Protein AF-A0A7Y1ZV08-F1 (afdb_monomer_lite)

pLDDT: mean 77.1, std 19.54, range [40.5, 97.0]

Radius of gyration: 29.28 Å; chains: 1; bounding box: 74×98×48 Å

Secondary structure (DSSP, 8-state):
--------SSSSSTTTTTTSSS----------------------SSS-PPPEEEE--SEEEEEEEEE-SPPTT-EEEEEEEEE--SSS-EEEEEEEEE---TTTTT-EEEEEEESSSS--SS--GGGEE---SS-EE-S-SSPEEE-TT-EEEEEEEEE--TT--TTTTT--EEEEEEEEEEE------

Foldseek 3Di:
DDDDDDDDPDPPPPVVVVVPPPDPPPPPPPPPPPPPPPDDPDPDPDQADDEEEDADDAFKDKDKDKDFQDDAFDKHKYKYKYWHQDQFKKWKFKKKAWPDDLQLVAKKKFKDWDPDPDDDPDGDPVQIDRRHDDIDRRPDPGTDIDGHGDIIMIIMMIHRHNPRDPRNGRDMIIMMMMMHMDGPPVPDD

Structure (mmCIF, N/CA/C/O backbone):
data_AF-A0A7Y1ZV08-F1
#
_entry.id   AF-A0A7Y1ZV08-F1
#
loop_
_atom_site.group_PDB
_atom_site.id
_atom_site.type_symbol
_atom_site.label_atom_id
_atom_site.label_alt_id
_atom_site.label_comp_id
_atom_site.label_asym_id
_atom_site.label_entity_id
_atom_site.label_seq_id
_atom_site.pdbx_PDB_ins_code
_atom_site.Cartn_x
_atom_site.Cartn_y
_atom_site.Cartn_z
_atom_site.occupancy
_atom_site.B_iso_or_equiv
_atom_site.auth_seq_id
_atom_site.auth_comp_id
_atom_site.auth_asym_id
_atom_site.auth_atom_id
_atom_site.pdbx_PDB_model_num
ATOM 1 N N . MET A 1 1 ? -53.862 82.929 25.052 1.00 44.84 1 MET A N 1
ATOM 2 C C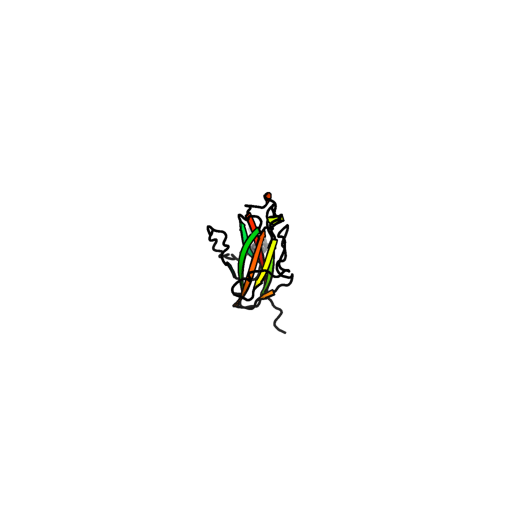A . MET A 1 1 ? -54.147 81.991 26.160 1.00 44.84 1 MET A CA 1
ATOM 3 C C . MET A 1 1 ? -54.402 80.602 25.585 1.00 44.84 1 MET A C 1
ATOM 5 O O . MET A 1 1 ? -55.175 80.498 24.646 1.00 44.84 1 MET A O 1
ATOM 9 N N . THR A 1 2 ? -53.723 79.588 26.145 1.00 43.12 2 THR A N 1
ATOM 10 C CA . THR A 1 2 ? -54.051 78.137 26.138 1.00 43.12 2 THR A CA 1
ATOM 11 C C . THR A 1 2 ? -54.218 77.436 24.776 1.00 43.12 2 THR A C 1
ATOM 13 O O . THR A 1 2 ? -55.251 77.527 24.134 1.00 43.12 2 THR A O 1
ATOM 16 N N . SER A 1 3 ? -53.176 76.777 24.255 1.00 50.81 3 SER A N 1
ATOM 17 C CA . SER A 1 3 ? -52.789 75.373 24.535 1.00 50.81 3 SER A CA 1
ATOM 18 C C . SER A 1 3 ? -53.801 74.320 24.055 1.00 50.81 3 SER A C 1
ATOM 20 O O . SER A 1 3 ? -54.788 74.039 24.729 1.00 50.81 3 SER A O 1
ATOM 22 N N . ARG A 1 4 ? -53.470 73.637 22.949 1.00 48.91 4 ARG A N 1
ATOM 23 C CA . ARG A 1 4 ? -53.870 72.243 22.693 1.00 48.91 4 ARG A CA 1
ATOM 24 C C . ARG A 1 4 ? -52.676 71.455 22.151 1.00 48.91 4 ARG A C 1
ATOM 26 O O . ARG A 1 4 ? -52.541 71.201 20.962 1.00 48.91 4 ARG A O 1
ATOM 33 N N . ARG A 1 5 ? -51.803 71.052 23.078 1.00 59.00 5 ARG A N 1
ATOM 34 C CA . ARG A 1 5 ? -50.987 69.838 22.943 1.00 59.00 5 ARG A CA 1
ATOM 35 C C . ARG A 1 5 ? -51.920 68.634 23.028 1.00 59.00 5 ARG A C 1
ATOM 37 O O . ARG A 1 5 ? -52.729 68.598 23.954 1.00 59.00 5 ARG A O 1
ATOM 44 N N . ARG A 1 6 ? -51.755 67.644 22.148 1.00 57.62 6 ARG A N 1
ATOM 45 C CA . ARG A 1 6 ? -51.797 66.201 22.467 1.00 57.62 6 ARG A CA 1
ATOM 46 C C . ARG A 1 6 ? -51.658 65.371 21.185 1.00 57.62 6 ARG A C 1
ATOM 48 O O . ARG A 1 6 ? -52.273 65.693 20.178 1.00 57.62 6 ARG A O 1
ATOM 55 N N . LYS A 1 7 ? -50.960 64.238 21.342 1.00 50.94 7 LYS A N 1
ATOM 56 C CA . LYS A 1 7 ? -50.934 63.032 20.489 1.00 50.94 7 LYS A CA 1
ATOM 57 C C . LYS A 1 7 ? -49.846 62.935 19.412 1.00 50.94 7 LYS A C 1
ATOM 59 O O . LYS A 1 7 ? -50.173 62.793 18.247 1.00 50.94 7 LYS A O 1
ATOM 64 N N . LEU A 1 8 ? -48.570 62.881 19.801 1.00 49.94 8 LEU A N 1
ATOM 65 C CA . LEU A 1 8 ? -47.510 62.341 18.924 1.00 49.94 8 LEU A CA 1
ATOM 66 C C . LEU A 1 8 ? -46.435 61.537 19.688 1.00 49.94 8 LEU A C 1
ATOM 68 O O . LEU A 1 8 ? -45.276 61.517 19.301 1.00 49.94 8 LEU A O 1
ATOM 72 N N . SER A 1 9 ? -46.788 60.861 20.787 1.00 48.81 9 SER A N 1
ATOM 73 C CA . SER A 1 9 ? -45.802 60.160 21.635 1.00 48.81 9 SER A CA 1
ATOM 74 C C . SER A 1 9 ? -46.134 58.688 21.908 1.00 48.81 9 SER A C 1
ATOM 76 O O . SER A 1 9 ? -45.902 58.208 23.014 1.00 48.81 9 SER A O 1
ATOM 78 N N . SER A 1 10 ? -46.697 57.959 20.938 1.00 47.59 10 SER A N 1
ATOM 79 C CA . SER A 1 10 ? -46.991 56.519 21.117 1.00 47.59 10 SER A CA 1
ATOM 80 C C . SER A 1 10 ? -46.707 55.635 19.899 1.00 47.59 10 SER A C 1
ATOM 82 O O . SER A 1 10 ? -47.232 54.534 19.826 1.00 47.59 10 SER A O 1
ATOM 84 N N . LEU A 1 11 ? -45.872 56.076 18.951 1.00 46.75 11 LEU A N 1
ATOM 85 C CA . LEU A 1 11 ? -45.537 55.272 17.761 1.00 46.75 11 LEU A CA 1
ATOM 86 C C . LEU A 1 11 ? -44.028 55.128 17.502 1.00 46.75 11 LEU A C 1
ATOM 88 O O . LEU A 1 11 ? -43.633 54.548 16.502 1.00 46.75 11 LEU A O 1
ATOM 92 N N . ALA A 1 12 ? -43.178 55.615 18.412 1.00 46.62 12 ALA A N 1
ATOM 93 C CA . ALA A 1 12 ? -41.721 55.544 18.253 1.00 46.62 12 ALA A CA 1
ATOM 94 C C . ALA A 1 12 ? -41.058 54.381 19.017 1.00 46.62 12 ALA A C 1
ATOM 96 O O . ALA A 1 12 ? -39.912 54.052 18.742 1.00 46.62 12 ALA A O 1
ATOM 97 N N . ILE A 1 13 ? -41.752 53.739 19.966 1.00 49.34 13 ILE A N 1
ATOM 98 C CA . ILE A 1 13 ? -41.113 52.766 20.875 1.00 49.34 13 ILE A CA 1
ATOM 99 C C . ILE A 1 13 ? -41.241 51.315 20.379 1.00 49.34 13 ILE A C 1
ATOM 101 O O . ILE A 1 13 ? -40.364 50.504 20.651 1.00 49.34 13 ILE A O 1
ATOM 105 N N . VAL A 1 14 ? -42.258 50.977 19.578 1.00 49.41 14 VAL A N 1
ATOM 106 C CA . VAL A 1 14 ? -42.444 49.587 19.106 1.00 49.41 14 VAL A CA 1
ATOM 107 C C . VAL A 1 14 ? -41.491 49.224 17.956 1.00 49.41 14 VAL A C 1
ATOM 109 O O . VAL A 1 14 ? -41.093 48.071 17.832 1.00 49.41 14 VAL A O 1
ATOM 112 N N . VAL A 1 15 ? -41.036 50.197 17.158 1.00 49.03 15 VAL A N 1
ATOM 113 C CA . VAL A 1 15 ? -40.107 49.936 16.037 1.00 49.03 15 VAL A CA 1
ATOM 114 C C . VAL A 1 15 ? -38.660 49.732 16.514 1.00 49.03 15 VAL A C 1
ATOM 116 O O . VAL A 1 15 ? -37.900 49.014 15.872 1.00 49.03 15 VAL A O 1
ATOM 119 N N . ALA A 1 16 ? -38.279 50.280 17.673 1.00 48.41 16 ALA A N 1
ATOM 120 C CA . ALA A 1 16 ? -36.912 50.158 18.185 1.00 48.41 16 ALA A CA 1
ATOM 121 C C . ALA A 1 16 ? -36.586 48.768 18.770 1.00 48.41 16 ALA A C 1
ATOM 123 O O . ALA A 1 16 ? -35.417 48.402 18.839 1.00 48.41 16 ALA A O 1
ATOM 124 N N . PHE A 1 17 ? -37.588 47.966 19.152 1.00 47.00 17 PHE A N 1
ATOM 125 C CA . PHE A 1 17 ? -37.347 46.645 19.754 1.00 47.00 17 PHE A CA 1
ATOM 126 C C . PHE A 1 17 ? -37.210 45.506 18.725 1.00 47.00 17 PHE A C 1
ATOM 128 O O . PHE A 1 17 ? -36.695 44.441 19.053 1.00 47.00 17 PHE A O 1
ATOM 135 N N . LEU A 1 18 ? -37.610 45.726 17.467 1.00 47.19 18 LEU A N 1
ATOM 136 C CA . LEU A 1 18 ? -37.540 44.716 16.398 1.00 47.19 18 LEU A CA 1
ATOM 137 C C . LEU A 1 18 ? -36.220 44.722 15.605 1.00 47.19 18 LEU A C 1
ATOM 139 O O . LEU A 1 18 ? -36.003 43.826 14.798 1.00 47.19 18 LEU A O 1
ATOM 143 N N . MET A 1 19 ? -35.310 45.670 15.858 1.00 50.78 19 MET A N 1
ATOM 144 C CA . MET A 1 19 ? -33.968 45.685 15.244 1.00 50.78 19 MET A CA 1
ATOM 145 C C . MET A 1 19 ? -32.855 45.136 16.157 1.00 50.78 19 MET A C 1
ATOM 147 O O . MET A 1 19 ? -31.690 45.163 15.778 1.00 50.78 19 MET A O 1
ATOM 151 N N . GLY A 1 20 ? -33.188 44.626 17.350 1.00 46.94 20 GLY A N 1
ATOM 152 C CA . GLY A 1 20 ? -32.203 44.133 18.327 1.00 46.94 20 GLY A CA 1
ATOM 153 C C . GLY A 1 20 ? -31.901 42.628 18.284 1.00 46.94 20 GLY A C 1
ATOM 154 O O . GLY A 1 20 ? -31.050 42.167 19.035 1.00 46.94 20 GLY A O 1
ATOM 155 N N . LEU A 1 21 ? -32.585 41.846 17.443 1.00 52.56 21 LEU A N 1
ATOM 156 C CA . LEU A 1 21 ? -32.572 40.370 17.486 1.00 52.56 21 LEU A CA 1
ATOM 157 C C . LEU A 1 21 ? -32.210 39.721 16.135 1.00 52.56 21 LEU A C 1
ATOM 159 O O . LEU A 1 21 ? -32.618 38.601 15.846 1.00 52.56 21 LEU A O 1
ATOM 163 N N . GLY A 1 22 ? -31.470 40.434 15.283 1.00 49.78 22 GLY A N 1
ATOM 164 C CA . GLY A 1 22 ? -31.289 40.066 13.875 1.00 49.78 22 GLY A CA 1
ATOM 165 C C . GLY A 1 22 ? -29.934 39.493 13.462 1.00 49.78 22 GLY A C 1
ATOM 166 O O . GLY A 1 22 ? -29.755 39.258 12.274 1.00 49.78 22 GLY A O 1
ATOM 167 N N . THR A 1 23 ? -28.969 39.289 14.365 1.00 51.16 23 THR A N 1
ATOM 168 C CA . THR A 1 23 ? -27.644 38.763 13.977 1.00 51.16 23 THR A CA 1
ATOM 169 C C . THR A 1 23 ? -27.038 37.851 15.043 1.00 51.16 23 THR A C 1
ATOM 171 O O . THR A 1 23 ? -25.925 38.071 15.514 1.00 51.16 23 THR A O 1
ATOM 174 N N . LEU A 1 24 ? -27.743 36.780 15.409 1.00 51.62 24 LEU A N 1
ATOM 175 C CA . LEU A 1 24 ? -27.054 35.559 15.831 1.00 51.62 24 LEU A CA 1
ATOM 176 C C . LEU A 1 24 ? -26.528 34.910 14.552 1.00 51.62 24 LEU A C 1
ATOM 178 O O . LEU A 1 24 ? -27.158 34.030 13.973 1.00 51.62 24 LEU A O 1
ATOM 182 N N . THR A 1 25 ? -25.412 35.429 14.040 1.00 48.59 25 THR A N 1
ATOM 183 C CA . THR A 1 25 ? -24.664 34.755 12.986 1.00 48.59 25 THR A CA 1
ATOM 184 C C . THR A 1 25 ? -24.174 33.452 13.581 1.00 48.59 25 THR A C 1
ATOM 186 O O . THR A 1 25 ? -23.291 33.445 14.438 1.00 48.59 25 THR A O 1
ATOM 189 N N . TRP A 1 26 ? -24.789 32.360 13.147 1.00 45.50 26 TRP A N 1
ATOM 190 C CA . TRP A 1 26 ? -24.279 31.016 13.324 1.00 45.50 26 TRP A CA 1
ATOM 191 C C . TRP A 1 26 ? -22.900 30.983 12.668 1.00 45.50 26 TRP A C 1
ATOM 193 O O . TRP A 1 26 ? -22.772 30.776 11.464 1.00 45.50 26 TRP A O 1
ATOM 203 N N . THR A 1 27 ? -21.852 31.271 13.432 1.00 47.97 27 THR A N 1
ATOM 204 C CA . THR A 1 27 ? -20.501 30.921 13.025 1.00 47.97 27 THR A CA 1
ATOM 205 C C . THR A 1 27 ? -20.436 29.412 13.130 1.00 47.97 27 THR A C 1
ATOM 207 O O . THR A 1 27 ? -20.230 28.863 14.209 1.00 47.97 27 THR A O 1
ATOM 210 N N . TRP A 1 28 ? -20.677 28.743 12.007 1.00 47.88 28 TRP A N 1
ATOM 211 C CA . TRP A 1 28 ? -20.280 27.361 11.818 1.00 47.88 28 TRP A CA 1
ATOM 212 C C . TRP A 1 28 ? -18.760 27.346 11.970 1.00 47.88 28 TRP A C 1
ATOM 214 O O . TRP A 1 28 ? -18.011 27.642 11.036 1.00 47.88 28 TRP A O 1
ATOM 224 N N . THR A 1 29 ? -18.294 27.104 13.192 1.00 48.66 29 THR A N 1
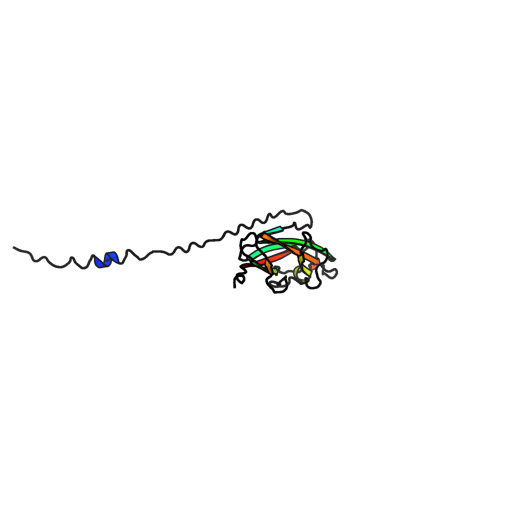ATOM 225 C CA . THR A 1 29 ? -16.918 26.721 13.458 1.00 48.66 29 THR A CA 1
ATOM 226 C C . THR A 1 29 ? -16.734 25.401 12.740 1.00 48.66 29 THR A C 1
ATOM 228 O O . THR A 1 29 ? -17.115 24.342 13.225 1.00 48.66 29 THR A O 1
ATOM 231 N N . ASN A 1 30 ? -16.201 25.488 11.524 1.00 51.50 30 ASN A N 1
ATOM 232 C CA . ASN A 1 30 ? -15.623 24.354 10.837 1.00 51.50 30 ASN A CA 1
ATOM 233 C C . ASN A 1 30 ? -14.538 23.827 11.773 1.00 51.50 30 ASN A C 1
ATOM 235 O O . ASN A 1 30 ? -13.434 24.374 11.814 1.00 51.50 30 ASN A O 1
ATOM 239 N N . VAL A 1 31 ? -14.878 22.820 12.577 1.00 52.69 31 VAL A N 1
ATOM 240 C CA . VAL A 1 31 ? -13.902 22.003 13.279 1.00 52.69 31 VAL A CA 1
ATOM 241 C C . VAL A 1 31 ? -13.127 21.317 12.168 1.00 52.69 31 VAL A C 1
ATOM 243 O O . VAL A 1 31 ? -13.523 20.282 11.646 1.00 52.69 31 VAL A O 1
ATOM 246 N N . ARG A 1 32 ? -12.053 21.969 11.723 1.00 49.47 32 ARG A N 1
ATOM 247 C CA . ARG A 1 32 ? -11.020 21.316 10.940 1.00 49.47 32 ARG A CA 1
ATOM 248 C C . ARG A 1 32 ? -10.370 20.362 11.922 1.00 49.47 32 ARG A C 1
ATOM 250 O O . ARG A 1 32 ? -9.534 20.778 12.717 1.00 49.47 32 ARG A O 1
ATOM 257 N N . THR A 1 33 ? -10.821 19.115 11.922 1.00 46.62 33 THR A N 1
ATOM 258 C CA . THR A 1 33 ? -10.056 18.008 12.478 1.00 46.62 33 THR A CA 1
ATOM 259 C C . THR A 1 33 ? -8.714 18.033 11.767 1.00 46.62 33 THR A C 1
ATOM 261 O O . THR A 1 33 ? -8.588 17.616 10.619 1.00 46.62 33 THR A O 1
ATOM 264 N N . THR A 1 34 ? -7.719 18.631 12.409 1.00 45.56 34 THR A N 1
ATOM 265 C CA . THR A 1 34 ? -6.330 18.485 12.013 1.00 45.56 34 THR A CA 1
ATOM 266 C C . THR A 1 34 ? -5.957 17.065 12.394 1.00 45.56 34 THR A C 1
ATOM 268 O O . THR A 1 34 ? -5.509 16.808 13.508 1.00 45.56 34 THR A O 1
ATOM 271 N N . SER A 1 35 ? -6.226 16.124 11.496 1.00 45.84 35 SER A N 1
ATOM 272 C CA . SER A 1 35 ? -5.553 14.836 11.496 1.00 45.84 35 SER A CA 1
ATOM 273 C C . SER A 1 35 ? -4.068 15.144 11.321 1.00 45.84 35 SER A C 1
ATOM 275 O O . SER A 1 35 ? -3.613 15.482 10.226 1.00 45.84 35 SER A O 1
ATOM 277 N N . ALA A 1 36 ? -3.339 15.164 12.434 1.00 40.50 36 ALA A N 1
ATOM 278 C CA . ALA A 1 36 ? -1.894 15.248 12.417 1.00 40.50 36 ALA A CA 1
ATOM 279 C C . ALA A 1 36 ? -1.395 13.913 11.862 1.00 40.50 36 ALA A C 1
ATOM 281 O O . ALA A 1 36 ? -1.398 12.901 12.553 1.00 40.50 36 ALA A O 1
ATOM 282 N N . ASN A 1 37 ? -1.065 13.907 10.574 1.00 49.84 37 ASN A N 1
ATOM 283 C CA . ASN A 1 37 ? -0.425 12.771 9.938 1.00 49.84 37 ASN A CA 1
ATOM 284 C C . ASN A 1 37 ? 1.049 12.791 10.356 1.00 49.84 37 ASN A C 1
ATOM 286 O O . ASN A 1 37 ? 1.847 13.549 9.801 1.00 49.84 37 ASN A O 1
ATOM 290 N N . PHE A 1 38 ? 1.385 12.023 11.389 1.00 49.72 38 PHE A N 1
ATOM 291 C CA . PHE A 1 38 ? 2.762 11.787 11.808 1.00 49.72 38 PHE A CA 1
ATOM 292 C C . PHE A 1 38 ? 3.362 10.683 10.935 1.00 49.72 38 PHE A C 1
ATOM 294 O O . PHE A 1 38 ? 3.586 9.573 11.395 1.00 49.72 38 PHE A O 1
ATOM 301 N N . GLY A 1 39 ? 3.574 10.990 9.657 1.00 44.06 39 GLY A N 1
ATOM 302 C CA . GLY A 1 39 ? 4.450 10.199 8.802 1.00 44.06 39 GLY A CA 1
ATOM 303 C C . GLY A 1 39 ? 5.837 10.822 8.836 1.00 44.06 39 GLY A C 1
ATOM 304 O O . GLY A 1 39 ? 6.057 11.874 8.230 1.00 44.06 39 GLY A O 1
ATOM 305 N N . ASP A 1 40 ? 6.769 10.215 9.557 1.00 52.50 40 ASP A N 1
ATOM 306 C CA . ASP A 1 40 ? 8.190 10.478 9.394 1.00 52.50 40 ASP A CA 1
ATOM 307 C C . ASP A 1 40 ? 8.625 10.020 7.994 1.00 52.50 40 ASP A C 1
ATOM 309 O O . ASP A 1 40 ? 8.787 8.843 7.694 1.00 52.50 40 ASP A O 1
ATOM 313 N N . ARG A 1 41 ? 8.791 10.982 7.080 1.00 42.41 41 ARG A N 1
ATOM 314 C CA . ARG A 1 41 ? 9.464 10.744 5.798 1.00 42.41 41 ARG A CA 1
ATOM 315 C C . ARG A 1 41 ? 10.972 10.696 6.052 1.00 42.41 41 ARG A C 1
ATOM 317 O O . ARG A 1 41 ? 11.645 11.718 5.932 1.00 42.41 41 ARG A O 1
ATOM 324 N N . GLU A 1 42 ? 11.508 9.532 6.404 1.00 45.22 42 GLU A N 1
ATOM 325 C CA . GLU A 1 42 ? 12.938 9.280 6.203 1.00 45.22 42 GLU A CA 1
ATOM 326 C C . GLU A 1 42 ? 13.181 8.905 4.738 1.00 45.22 42 GLU A C 1
ATOM 328 O O . GLU A 1 42 ? 12.697 7.892 4.237 1.00 45.22 42 GLU A O 1
ATOM 333 N N . THR A 1 43 ? 13.943 9.739 4.031 1.00 41.38 43 THR A N 1
ATOM 334 C CA . THR A 1 43 ? 14.474 9.399 2.710 1.00 41.38 43 THR A CA 1
ATOM 335 C C . THR A 1 43 ? 15.663 8.461 2.911 1.00 41.38 43 THR A C 1
ATOM 337 O O . THR A 1 43 ? 16.766 8.908 3.221 1.00 41.38 43 THR A O 1
ATOM 340 N N . LEU A 1 44 ? 15.438 7.153 2.783 1.00 41.22 44 LEU A N 1
ATOM 341 C CA . LEU A 1 44 ? 16.498 6.150 2.868 1.00 41.22 44 LEU A CA 1
ATOM 342 C C . LEU A 1 44 ? 17.251 6.067 1.532 1.00 41.22 44 LEU A C 1
ATOM 344 O O . LEU A 1 44 ? 16.660 5.851 0.480 1.00 41.22 44 LEU A O 1
ATOM 348 N N . ASP A 1 45 ? 18.576 6.209 1.584 1.00 42.88 45 ASP A N 1
ATOM 349 C CA . ASP A 1 45 ? 19.483 6.301 0.424 1.00 42.88 45 ASP A CA 1
ATOM 350 C C . ASP A 1 45 ? 19.688 4.967 -0.341 1.00 42.88 45 ASP A C 1
ATOM 352 O O . ASP A 1 45 ? 20.640 4.823 -1.103 1.00 42.88 45 ASP A O 1
ATOM 356 N N . ARG A 1 46 ? 18.835 3.949 -0.129 1.00 40.88 46 ARG A N 1
ATOM 357 C CA . ARG A 1 46 ? 18.805 2.661 -0.862 1.00 40.88 46 ARG A CA 1
ATOM 358 C C . ARG A 1 46 ? 17.416 2.034 -0.736 1.00 40.88 46 ARG A C 1
ATOM 360 O O . ARG A 1 46 ? 16.958 1.953 0.395 1.00 40.88 46 ARG A O 1
ATOM 367 N N . ASN A 1 47 ? 16.845 1.569 -1.860 1.00 43.50 47 ASN A N 1
ATOM 368 C CA . ASN A 1 47 ? 15.651 0.725 -2.155 1.00 43.50 47 ASN A CA 1
ATOM 369 C C . ASN A 1 47 ? 14.887 -0.021 -1.028 1.00 43.50 47 ASN A C 1
ATOM 371 O O . ASN A 1 47 ? 14.358 -1.111 -1.230 1.00 43.50 47 ASN A O 1
ATOM 375 N N . HIS A 1 48 ? 14.787 0.537 0.167 1.00 42.88 48 HIS A N 1
ATOM 376 C CA . HIS A 1 48 ? 14.100 -0.053 1.297 1.00 42.88 48 HIS A CA 1
ATOM 377 C C . HIS A 1 48 ? 13.030 0.930 1.739 1.00 42.88 48 HIS A C 1
ATOM 379 O O . HIS A 1 48 ? 13.324 1.973 2.319 1.00 42.88 48 HIS A O 1
ATOM 385 N N . LEU A 1 49 ? 11.774 0.597 1.462 1.00 52.38 49 LEU A N 1
ATOM 386 C CA . LEU A 1 49 ? 10.660 1.260 2.118 1.00 52.38 49 LEU A CA 1
ATOM 387 C C . LEU A 1 49 ? 10.610 0.730 3.555 1.00 52.38 49 LEU A C 1
ATOM 389 O O . LEU A 1 49 ? 10.585 -0.483 3.791 1.00 52.38 49 LEU A O 1
ATOM 393 N N . GLY A 1 50 ? 10.718 1.645 4.517 1.00 54.78 50 GLY A N 1
ATOM 394 C CA . GLY A 1 50 ? 10.645 1.345 5.943 1.00 54.78 50 GLY A CA 1
ATOM 395 C C . GLY A 1 50 ? 9.251 0.858 6.339 1.00 54.78 50 GLY A C 1
ATOM 396 O O . GLY A 1 50 ? 8.262 1.138 5.667 1.00 54.78 50 GLY A O 1
ATOM 397 N N . ALA A 1 51 ? 9.170 0.109 7.437 1.00 64.38 51 ALA A N 1
ATOM 398 C CA . ALA A 1 51 ? 7.883 -0.223 8.040 1.00 64.38 51 ALA A CA 1
ATOM 399 C C . ALA A 1 51 ? 7.167 1.066 8.458 1.00 64.38 51 ALA A C 1
ATOM 401 O O . ALA A 1 51 ? 7.788 1.895 9.118 1.00 64.38 51 ALA A O 1
ATOM 402 N N . GLY A 1 52 ? 5.889 1.210 8.114 1.00 70.94 52 GLY A N 1
ATOM 403 C CA . GLY A 1 52 ? 5.042 2.279 8.642 1.00 70.94 52 GLY A CA 1
ATOM 404 C C . GLY A 1 52 ? 4.012 1.734 9.625 1.00 70.94 52 GLY A C 1
ATOM 405 O O . GLY A 1 52 ? 3.536 0.611 9.452 1.00 70.94 52 GLY A O 1
ATOM 406 N N . THR A 1 53 ? 3.641 2.536 10.620 1.00 76.69 53 THR A N 1
ATOM 407 C CA . THR A 1 53 ? 2.437 2.322 11.430 1.00 76.69 53 THR A CA 1
ATOM 408 C C . THR A 1 53 ? 1.375 3.334 11.015 1.00 76.69 53 THR A C 1
ATOM 410 O O . THR A 1 53 ? 1.643 4.528 10.885 1.00 76.69 53 THR A O 1
ATOM 413 N N . LEU A 1 54 ? 0.155 2.858 10.783 1.00 79.38 54 LEU A N 1
ATOM 414 C CA . LEU A 1 54 ? -1.016 3.692 10.570 1.00 79.38 54 LEU A CA 1
ATOM 415 C C . LEU A 1 54 ? -2.010 3.458 11.698 1.00 79.38 54 LEU A C 1
ATOM 417 O O . LEU A 1 54 ? -2.651 2.409 11.779 1.00 79.38 54 LEU A O 1
ATOM 421 N N . ASP A 1 55 ? -2.173 4.485 12.522 1.00 82.56 55 ASP A N 1
ATOM 422 C CA . ASP A 1 55 ? -3.250 4.548 13.497 1.00 82.56 55 ASP A CA 1
ATOM 423 C C . ASP A 1 55 ? -4.553 4.965 12.805 1.00 82.56 55 ASP A C 1
ATOM 425 O O . ASP A 1 55 ? -4.676 6.065 12.253 1.00 82.56 55 ASP A O 1
ATOM 429 N N . VAL A 1 56 ? -5.520 4.054 12.785 1.00 76.56 56 VAL A N 1
ATOM 430 C CA . VAL A 1 56 ? -6.773 4.239 12.067 1.00 76.56 56 VAL A CA 1
ATOM 431 C C . VAL A 1 56 ? -7.817 4.841 12.996 1.00 76.56 56 VAL A C 1
ATOM 433 O O . VAL A 1 56 ? -8.406 4.166 13.837 1.00 76.56 56 VAL A O 1
ATOM 436 N N . ALA A 1 57 ? -8.115 6.118 12.774 1.00 77.62 57 ALA A N 1
ATOM 437 C CA . ALA A 1 57 ? -9.361 6.735 13.213 1.00 77.62 57 ALA A CA 1
ATOM 438 C C . ALA A 1 57 ? -10.459 6.574 12.143 1.00 77.62 57 ALA A C 1
ATOM 440 O O . ALA A 1 57 ? -10.171 6.314 10.972 1.00 77.62 57 ALA A O 1
ATOM 441 N N . VAL A 1 58 ? -11.724 6.779 12.527 1.00 71.00 58 VAL A N 1
ATOM 442 C CA . VAL A 1 58 ? -12.849 6.830 11.575 1.00 71.00 58 VAL A CA 1
ATOM 443 C C . VAL A 1 58 ? -12.583 7.879 10.495 1.00 71.00 58 VAL A C 1
ATOM 445 O O . VAL A 1 58 ? -12.238 9.022 10.800 1.00 71.00 58 VAL A O 1
ATOM 448 N N . GLY A 1 59 ? -12.789 7.496 9.235 1.00 77.19 59 GLY A N 1
ATOM 449 C CA . GLY A 1 59 ? -12.496 8.327 8.072 1.00 77.19 59 GLY A CA 1
ATOM 450 C C . GLY A 1 59 ? -11.544 7.643 7.095 1.00 77.19 59 GLY A C 1
ATOM 451 O O . GLY A 1 59 ? -11.476 6.417 7.028 1.00 77.19 59 GLY A O 1
ATOM 452 N N . ALA A 1 60 ? -10.840 8.449 6.300 1.00 76.94 60 ALA A N 1
ATOM 453 C CA . ALA A 1 60 ? -9.894 7.971 5.301 1.00 76.94 60 ALA A CA 1
ATOM 454 C C . ALA A 1 60 ? -8.475 8.423 5.651 1.00 76.94 60 ALA A C 1
ATOM 456 O O . ALA A 1 60 ? -8.236 9.610 5.877 1.00 76.94 60 ALA A O 1
ATOM 457 N N . ASN A 1 61 ? -7.544 7.476 5.642 1.00 86.88 61 ASN A N 1
ATOM 458 C CA . ASN A 1 61 ? -6.119 7.719 5.813 1.00 86.88 61 ASN A CA 1
ATOM 459 C C . ASN A 1 61 ? -5.366 7.270 4.560 1.00 86.88 61 ASN A C 1
ATOM 461 O O . ASN A 1 61 ? -5.720 6.255 3.959 1.00 86.88 61 ASN A O 1
ATOM 465 N N . THR A 1 62 ? -4.329 8.018 4.182 1.00 86.69 62 THR A N 1
ATOM 466 C CA . THR A 1 62 ? -3.560 7.766 2.956 1.00 86.69 62 THR A CA 1
ATOM 467 C C . THR A 1 62 ? -2.084 7.576 3.274 1.00 86.69 62 THR A C 1
ATOM 469 O O . THR A 1 62 ? -1.484 8.421 3.939 1.00 86.69 62 THR A O 1
ATOM 472 N N . VAL A 1 63 ? -1.499 6.503 2.744 1.00 90.38 63 VAL A N 1
ATOM 473 C CA . VAL A 1 63 ? -0.069 6.170 2.828 1.00 90.38 63 VAL A CA 1
ATOM 474 C C . VAL A 1 63 ? 0.488 6.014 1.411 1.00 90.38 63 VAL A C 1
ATOM 476 O O . VAL A 1 63 ? -0.226 5.555 0.521 1.00 90.38 63 VAL A O 1
ATOM 479 N N . SER A 1 64 ? 1.741 6.421 1.186 1.00 90.44 64 SER A N 1
ATOM 480 C CA . SER A 1 64 ? 2.425 6.239 -0.104 1.00 90.44 64 SER A CA 1
ATOM 481 C C . SER A 1 64 ? 3.299 4.990 -0.070 1.00 90.44 64 SER A C 1
ATOM 483 O O . SER A 1 64 ? 4.019 4.773 0.904 1.00 90.44 64 SER A O 1
ATOM 485 N N . PHE A 1 65 ? 3.262 4.201 -1.137 1.00 90.69 65 PHE A N 1
ATOM 486 C CA . PHE A 1 65 ? 4.215 3.135 -1.428 1.00 90.69 65 PHE A CA 1
ATOM 487 C C . PHE A 1 65 ? 4.930 3.500 -2.733 1.00 90.69 65 PHE A C 1
ATOM 489 O O . PHE A 1 65 ? 4.330 3.473 -3.809 1.00 90.69 65 PHE A O 1
ATOM 496 N N . ASP A 1 66 ? 6.191 3.913 -2.624 1.00 92.69 66 ASP A N 1
ATOM 497 C CA . ASP A 1 66 ? 6.929 4.510 -3.737 1.00 92.69 66 ASP A CA 1
ATOM 498 C C . ASP A 1 66 ? 7.833 3.466 -4.393 1.00 92.69 66 ASP A C 1
ATOM 500 O O . ASP A 1 66 ? 8.750 2.925 -3.783 1.00 92.69 66 ASP A O 1
ATOM 504 N N . VAL A 1 67 ? 7.578 3.182 -5.664 1.00 91.56 67 VAL A N 1
ATOM 505 C CA . VAL A 1 67 ? 8.387 2.267 -6.460 1.00 91.56 67 VAL A CA 1
ATOM 506 C C . VAL A 1 67 ? 9.332 3.085 -7.326 1.00 91.56 67 VAL A C 1
ATOM 508 O O . VAL A 1 67 ? 8.877 3.794 -8.222 1.00 91.56 67 VAL A O 1
ATOM 511 N N . ILE A 1 68 ? 10.635 2.981 -7.072 1.00 93.75 68 ILE A N 1
ATOM 512 C CA . ILE A 1 68 ? 11.673 3.785 -7.728 1.00 93.75 68 ILE A CA 1
ATOM 513 C C . ILE A 1 68 ? 12.725 2.900 -8.393 1.00 93.75 68 ILE A C 1
ATOM 515 O O . ILE A 1 68 ? 12.997 1.791 -7.944 1.00 93.75 68 ILE A O 1
ATOM 519 N N . ASP A 1 69 ? 13.297 3.402 -9.488 1.00 94.62 69 ASP A N 1
ATOM 520 C CA . ASP A 1 69 ? 14.493 2.864 -10.145 1.00 94.62 69 ASP A CA 1
ATOM 521 C C . ASP A 1 69 ? 14.488 1.355 -10.461 1.00 94.62 69 ASP A C 1
ATOM 523 O O . ASP A 1 69 ? 15.540 0.726 -10.559 1.00 94.62 69 ASP A O 1
ATOM 527 N N . MET A 1 70 ? 13.310 0.768 -10.697 1.00 94.62 70 MET A N 1
ATOM 528 C CA . MET A 1 70 ? 13.201 -0.655 -11.030 1.00 94.62 70 MET A CA 1
ATOM 529 C C . MET A 1 70 ? 13.711 -0.969 -12.441 1.00 94.62 70 MET A C 1
ATOM 531 O O . MET A 1 70 ? 13.384 -0.283 -13.420 1.00 94.62 70 MET A O 1
ATOM 535 N N . ALA A 1 71 ? 14.426 -2.083 -12.560 1.00 96.50 71 ALA A N 1
ATOM 536 C CA . ALA A 1 71 ? 14.705 -2.794 -13.797 1.00 96.50 71 ALA A CA 1
ATOM 537 C C . ALA A 1 71 ? 13.764 -4.001 -13.973 1.00 96.50 71 ALA A C 1
ATOM 539 O O . ALA A 1 71 ? 13.087 -4.457 -13.051 1.00 96.50 71 ALA A O 1
ATOM 540 N N . ALA A 1 72 ? 13.674 -4.516 -15.201 1.00 96.81 72 ALA A N 1
ATOM 541 C CA . ALA A 1 72 ? 12.834 -5.674 -15.489 1.00 96.81 72 ALA A CA 1
ATOM 542 C C . ALA A 1 72 ? 13.316 -6.904 -14.696 1.00 96.81 72 ALA A C 1
ATOM 544 O O . ALA A 1 72 ? 14.478 -7.292 -14.796 1.00 96.81 72 ALA A O 1
ATOM 545 N N . GLY A 1 73 ? 12.408 -7.534 -13.951 1.00 96.25 73 GLY A N 1
ATOM 546 C CA . GLY A 1 73 ? 12.698 -8.633 -13.029 1.00 96.25 73 GLY A CA 1
ATOM 547 C C . GLY A 1 73 ? 12.840 -8.210 -11.565 1.00 96.25 73 GLY A C 1
ATOM 548 O O . GLY A 1 73 ? 12.810 -9.086 -10.701 1.00 96.25 73 GLY A O 1
ATOM 549 N N . ASP A 1 74 ? 12.946 -6.911 -11.278 1.00 96.62 74 ASP A N 1
ATOM 550 C CA . ASP A 1 74 ? 13.080 -6.425 -9.909 1.00 96.62 74 ASP A CA 1
ATOM 551 C C . ASP A 1 74 ? 11.790 -6.610 -9.103 1.00 96.62 74 ASP A C 1
ATOM 553 O O . ASP A 1 74 ? 10.667 -6.659 -9.630 1.00 96.62 74 ASP A O 1
ATOM 557 N N . LEU A 1 75 ? 11.982 -6.675 -7.788 1.00 94.88 75 LEU A N 1
ATOM 558 C CA . LEU A 1 75 ? 10.940 -6.712 -6.774 1.00 94.88 75 LEU A CA 1
ATOM 559 C C . LEU A 1 75 ? 11.164 -5.554 -5.797 1.00 94.88 75 LEU A C 1
ATOM 561 O O . LEU A 1 75 ? 12.304 -5.262 -5.446 1.00 94.88 75 LEU A O 1
ATOM 565 N N . GLN A 1 76 ? 10.078 -4.935 -5.348 1.00 94.62 76 GLN A N 1
ATOM 566 C CA . GLN A 1 76 ? 10.072 -3.932 -4.287 1.00 94.62 76 GLN A CA 1
ATOM 567 C C . GLN A 1 76 ? 9.032 -4.342 -3.249 1.00 94.62 76 GLN A C 1
ATOM 569 O O . GLN A 1 76 ? 7.847 -4.430 -3.567 1.00 94.62 76 GLN A O 1
ATOM 574 N N . ASP A 1 77 ? 9.453 -4.596 -2.020 1.00 93.81 77 ASP A N 1
ATOM 575 C CA . ASP A 1 77 ? 8.569 -4.930 -0.910 1.00 93.81 77 ASP A CA 1
ATOM 576 C C . ASP A 1 77 ? 8.247 -3.703 -0.049 1.00 93.81 77 ASP A C 1
ATOM 578 O O . ASP A 1 77 ? 8.969 -2.700 -0.027 1.00 93.81 77 ASP A O 1
ATOM 582 N N . GLY A 1 78 ? 7.117 -3.785 0.648 1.00 92.25 78 GLY A N 1
ATOM 583 C CA . GLY A 1 78 ? 6.686 -2.812 1.638 1.00 92.25 78 GLY A CA 1
ATOM 584 C C . GLY A 1 78 ? 5.745 -3.445 2.649 1.00 92.25 78 GLY A C 1
ATOM 585 O O . GLY A 1 78 ? 5.114 -4.474 2.395 1.00 92.25 78 GLY A O 1
ATOM 586 N N . ARG A 1 79 ? 5.625 -2.800 3.807 1.00 93.00 79 ARG A N 1
ATOM 587 C CA . ARG A 1 79 ? 4.707 -3.220 4.865 1.00 93.00 79 ARG A CA 1
ATOM 588 C C . ARG A 1 79 ? 4.099 -2.022 5.579 1.00 93.00 79 ARG A C 1
ATOM 590 O O . ARG A 1 79 ? 4.775 -1.014 5.787 1.00 93.00 79 ARG A O 1
ATOM 597 N N . LEU A 1 80 ? 2.838 -2.159 5.958 1.00 91.81 80 LEU A N 1
ATOM 598 C CA . LEU A 1 80 ? 2.075 -1.163 6.690 1.00 91.81 80 LEU A CA 1
ATOM 599 C C . LEU A 1 80 ? 1.336 -1.855 7.832 1.00 91.81 80 LEU A C 1
ATOM 601 O O . LEU A 1 80 ? 0.447 -2.666 7.593 1.00 91.81 80 LEU A O 1
ATOM 605 N N . GLU A 1 81 ? 1.687 -1.531 9.068 1.00 92.69 81 GLU A N 1
ATOM 606 C CA . GLU A 1 81 ? 0.917 -1.964 10.228 1.00 92.69 81 GLU A CA 1
ATOM 607 C C . GLU A 1 81 ? -0.320 -1.073 10.369 1.00 92.69 81 GLU A C 1
ATOM 609 O O . GLU A 1 81 ? -0.214 0.151 10.394 1.00 92.69 81 GLU A O 1
ATOM 614 N N . VAL A 1 82 ? -1.497 -1.685 10.437 1.00 91.62 82 VAL A N 1
ATOM 615 C CA . VAL A 1 82 ? -2.791 -1.019 10.583 1.00 91.62 82 VAL A CA 1
ATOM 616 C C . VAL A 1 82 ? -3.284 -1.267 12.000 1.00 91.62 82 VAL A C 1
ATOM 618 O O . VAL A 1 82 ? -3.595 -2.405 12.345 1.00 91.62 82 VAL A O 1
ATOM 621 N N . THR A 1 83 ? -3.373 -0.219 12.813 1.00 92.44 83 THR A N 1
ATOM 622 C CA . THR A 1 83 ? -3.714 -0.323 14.238 1.00 92.44 83 THR A CA 1
ATOM 623 C C . THR A 1 83 ? -5.026 0.392 14.539 1.00 92.44 83 THR A C 1
ATOM 625 O O . THR A 1 83 ? -5.251 1.507 14.076 1.00 92.44 83 THR A O 1
ATOM 628 N N . ASN A 1 84 ? -5.886 -0.223 15.356 1.00 93.81 84 ASN A N 1
ATOM 629 C CA . ASN A 1 84 ? -7.045 0.443 15.953 1.00 93.81 84 ASN A CA 1
ATOM 630 C C . ASN A 1 84 ? -6.708 0.880 17.387 1.00 93.81 84 ASN A C 1
ATOM 632 O O . ASN A 1 84 ? -6.850 0.091 18.324 1.00 93.81 84 ASN A O 1
ATOM 636 N N . SER A 1 85 ? -6.283 2.132 17.582 1.00 91.56 85 SER A N 1
ATOM 637 C CA . SER A 1 85 ? -6.051 2.695 18.926 1.00 91.56 85 SER A CA 1
ATOM 638 C C . SER A 1 85 ? -7.336 3.136 19.649 1.00 91.56 85 SER A C 1
ATOM 640 O O . SER A 1 85 ? -7.288 3.568 20.805 1.00 91.56 85 SER A O 1
ATOM 642 N N . GLY A 1 86 ? -8.490 3.043 18.982 1.00 90.75 86 GLY A N 1
ATOM 643 C CA . GLY A 1 86 ? -9.790 3.433 19.510 1.00 90.75 86 GLY A CA 1
ATOM 644 C C . GLY A 1 86 ? -10.355 2.462 20.550 1.00 90.75 86 GLY A C 1
ATOM 645 O O . GLY A 1 86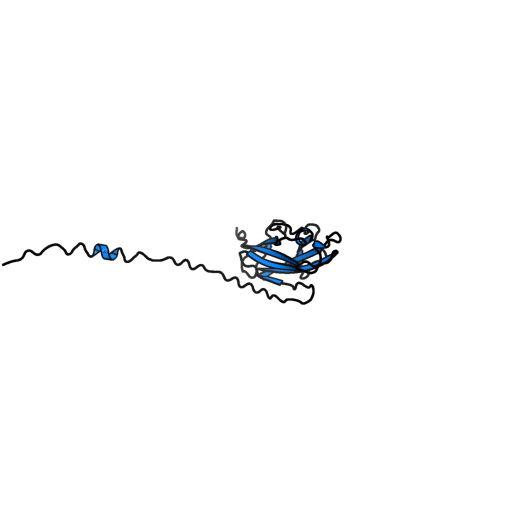 ? -9.790 1.415 20.856 1.00 90.75 86 GLY A O 1
ATOM 646 N N . SER A 1 87 ? -11.518 2.816 21.102 1.00 91.94 87 SER A N 1
ATOM 647 C CA . SER A 1 87 ? -12.243 2.006 22.094 1.00 91.94 87 SER A CA 1
ATOM 648 C C . SER A 1 87 ? -13.384 1.170 21.507 1.00 91.94 87 SER A C 1
ATOM 650 O O . SER A 1 87 ? -13.976 0.362 22.222 1.00 91.94 87 SER A O 1
ATOM 652 N N . LEU A 1 88 ? -13.704 1.360 20.224 1.00 92.25 88 LEU A N 1
ATOM 653 C CA . LEU A 1 88 ? -14.755 0.643 19.506 1.00 92.25 88 LEU A CA 1
ATOM 654 C C . LEU A 1 88 ? -14.150 -0.183 18.363 1.00 92.25 88 LEU A C 1
ATOM 656 O O . LEU A 1 88 ? -13.129 0.218 17.796 1.00 92.25 88 LEU A O 1
ATOM 660 N N . PRO A 1 89 ? -14.747 -1.336 18.020 1.00 93.81 89 PRO A N 1
ATOM 661 C CA . PRO A 1 89 ? -14.340 -2.080 16.837 1.00 93.81 89 PRO A CA 1
ATOM 662 C C . PRO A 1 89 ? -14.544 -1.234 15.574 1.00 93.81 89 PRO A C 1
ATOM 664 O O . PRO A 1 89 ? -15.499 -0.459 15.466 1.00 93.81 89 PRO A O 1
ATOM 667 N N . LEU A 1 90 ? -13.634 -1.393 14.617 1.00 93.94 90 LEU A N 1
ATOM 668 C CA . LEU A 1 90 ? -13.690 -0.741 13.311 1.00 93.94 90 LEU A CA 1
ATOM 669 C C . LEU A 1 90 ? -13.921 -1.777 12.219 1.00 93.94 90 LEU A C 1
ATOM 671 O O . LEU A 1 90 ? -13.438 -2.898 12.327 1.00 93.94 90 LEU A O 1
ATOM 675 N N . ARG A 1 91 ? -14.587 -1.382 11.138 1.00 93.56 91 ARG A N 1
ATOM 676 C CA . ARG A 1 91 ? -14.519 -2.056 9.842 1.00 93.56 91 ARG A CA 1
ATOM 677 C C . ARG A 1 91 ? -13.692 -1.192 8.912 1.00 93.56 91 ARG A C 1
ATOM 679 O O . ARG A 1 91 ? -13.991 -0.010 8.771 1.00 93.56 91 ARG A O 1
ATOM 686 N N . TYR A 1 92 ? -12.676 -1.756 8.271 1.00 92.50 92 TYR A N 1
ATOM 687 C CA . TYR A 1 92 ? -11.847 -1.017 7.325 1.00 92.50 92 TYR A CA 1
ATOM 688 C C . TYR A 1 92 ? -11.751 -1.710 5.967 1.00 92.50 92 TYR A C 1
ATOM 690 O O . TYR A 1 92 ? -11.796 -2.934 5.858 1.00 92.50 92 TYR A O 1
ATOM 698 N N . ALA A 1 93 ? -11.613 -0.910 4.917 1.00 91.75 93 ALA A N 1
ATOM 699 C CA . ALA A 1 93 ? -11.340 -1.355 3.561 1.00 91.75 93 ALA A CA 1
ATOM 700 C C . ALA A 1 93 ? -10.057 -0.693 3.056 1.00 91.75 93 ALA A C 1
ATOM 702 O O . ALA A 1 93 ? -9.799 0.480 3.338 1.00 91.75 93 ALA A O 1
ATOM 703 N N . VAL A 1 94 ? -9.270 -1.446 2.290 1.00 91.06 94 VAL A N 1
ATOM 704 C CA . VAL A 1 94 ? -8.029 -0.964 1.678 1.00 91.06 94 VAL A CA 1
ATOM 705 C C . VAL A 1 94 ? -8.231 -0.844 0.182 1.00 91.06 94 VAL A C 1
ATOM 707 O O . VAL A 1 94 ? -8.699 -1.768 -0.490 1.00 91.06 94 VAL A O 1
ATOM 710 N N . SER A 1 95 ? -7.830 0.298 -0.347 1.00 89.31 95 SER A N 1
ATOM 711 C CA . SER A 1 95 ? -7.744 0.524 -1.778 1.00 89.31 95 SER A CA 1
ATOM 712 C C . SER A 1 95 ? -6.392 1.109 -2.144 1.00 89.31 95 SER A C 1
ATOM 714 O O . SER A 1 95 ? -5.757 1.762 -1.323 1.00 89.31 95 SER A O 1
ATOM 716 N N . ALA A 1 96 ? -5.940 0.855 -3.365 1.00 89.94 96 ALA A N 1
ATOM 717 C CA . ALA A 1 96 ? -4.679 1.365 -3.874 1.00 89.94 96 ALA A CA 1
ATOM 718 C C . ALA A 1 96 ? -4.883 1.971 -5.264 1.00 89.94 96 ALA A C 1
ATOM 720 O O . ALA A 1 96 ? -5.673 1.474 -6.068 1.00 89.94 96 ALA A O 1
ATOM 721 N N . GLY A 1 97 ? -4.170 3.050 -5.565 1.00 88.56 97 GLY A N 1
ATOM 722 C CA . GLY A 1 97 ? -4.212 3.679 -6.880 1.00 88.56 97 GLY A CA 1
ATOM 723 C C . GLY A 1 97 ? -2.958 4.488 -7.171 1.00 88.56 97 GLY A C 1
ATOM 724 O O . GLY A 1 97 ? -2.258 4.919 -6.261 1.00 88.56 97 GLY A O 1
ATOM 725 N N . SER A 1 98 ? -2.679 4.720 -8.451 1.00 89.69 98 SER A N 1
ATOM 726 C CA . SER A 1 98 ? -1.561 5.558 -8.893 1.00 89.69 98 SER A CA 1
ATOM 727 C C . SER A 1 98 ? -2.032 6.695 -9.798 1.00 89.69 98 SER A C 1
ATOM 729 O O . SER A 1 98 ? -3.131 6.649 -10.355 1.00 89.69 98 SER A O 1
ATOM 731 N N . SER A 1 99 ? -1.184 7.709 -9.980 1.00 82.81 99 SER A N 1
ATOM 732 C CA . SER A 1 99 ? -1.404 8.795 -10.947 1.00 82.81 99 SER A CA 1
ATOM 733 C C . SER A 1 99 ? -1.205 8.367 -12.414 1.00 82.81 99 SER A C 1
ATOM 735 O O . SER A 1 99 ? -1.446 9.169 -13.317 1.00 82.81 99 SER A O 1
ATOM 737 N N . GLY A 1 100 ? -0.831 7.106 -12.672 1.00 85.00 100 GLY A N 1
ATOM 738 C CA . GLY A 1 100 ? -0.607 6.548 -14.007 1.00 85.00 100 GLY A CA 1
ATOM 739 C C . GLY A 1 100 ? 0.843 6.666 -14.494 1.00 85.00 100 GLY A C 1
ATOM 740 O O . GLY A 1 100 ? 1.770 6.855 -13.714 1.00 85.00 100 GLY A O 1
ATOM 741 N N . GLY A 1 101 ? 1.045 6.515 -15.807 1.00 89.62 101 GLY A N 1
ATOM 742 C CA . GLY A 1 101 ? 2.360 6.583 -16.460 1.00 89.62 101 GLY A CA 1
ATOM 743 C C . GLY A 1 101 ? 2.882 5.232 -16.977 1.00 89.62 101 GLY A C 1
ATOM 744 O O . GLY A 1 101 ? 2.239 4.200 -16.776 1.00 89.62 101 GLY A O 1
ATOM 745 N N . PRO A 1 102 ? 4.040 5.217 -17.670 1.00 91.69 102 PRO A N 1
ATOM 746 C CA . PRO A 1 102 ? 4.567 4.006 -18.304 1.00 91.69 102 PRO A CA 1
ATOM 747 C C . PRO A 1 102 ? 4.854 2.863 -17.328 1.00 91.69 102 PRO A C 1
ATOM 749 O O . PRO A 1 102 ? 4.622 1.712 -17.679 1.00 91.69 102 PRO A O 1
ATOM 752 N N . LEU A 1 103 ? 5.328 3.171 -16.114 1.00 93.00 103 LEU A N 1
ATOM 753 C CA . LEU A 1 103 ? 5.573 2.168 -15.074 1.00 93.00 103 LEU A CA 1
ATOM 754 C C . LEU A 1 103 ? 4.261 1.626 -14.492 1.00 93.00 103 LEU A C 1
ATOM 756 O O . LEU A 1 103 ? 4.089 0.414 -14.411 1.00 93.00 103 LEU A O 1
ATOM 760 N N . ALA A 1 104 ? 3.294 2.502 -14.193 1.00 92.56 104 ALA A N 1
ATOM 761 C CA . ALA A 1 104 ? 1.963 2.102 -13.725 1.00 92.56 104 ALA A CA 1
ATOM 762 C C . ALA A 1 104 ? 1.259 1.129 -14.682 1.00 92.56 104 ALA A C 1
ATOM 764 O O . ALA A 1 104 ? 0.501 0.273 -14.239 1.00 92.56 104 ALA A O 1
ATOM 765 N N . ALA A 1 105 ? 1.514 1.270 -15.988 1.00 91.44 105 ALA A N 1
ATOM 766 C CA . ALA A 1 105 ? 0.929 0.444 -17.039 1.00 91.44 105 ALA A CA 1
ATOM 767 C C . ALA A 1 105 ? 1.406 -1.013 -17.048 1.00 91.44 105 ALA A C 1
ATOM 769 O O . ALA A 1 105 ? 0.735 -1.857 -17.637 1.00 91.44 105 ALA A O 1
ATOM 770 N N . VAL A 1 106 ? 2.564 -1.302 -16.451 1.00 94.38 106 VAL A N 1
ATOM 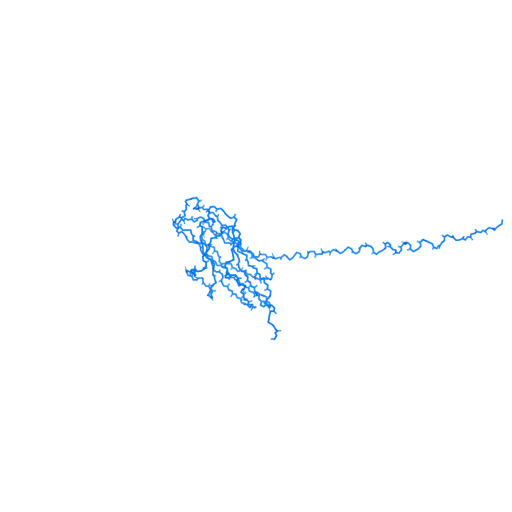771 C CA . VAL A 1 106 ? 3.216 -2.616 -16.575 1.00 94.38 106 VAL A CA 1
ATOM 772 C C . VAL A 1 106 ? 3.605 -3.241 -15.245 1.00 94.38 106 VAL A C 1
ATOM 774 O O . VAL A 1 106 ? 3.869 -4.439 -15.208 1.00 94.38 106 VAL A O 1
ATOM 777 N N . ILE A 1 107 ? 3.658 -2.462 -14.165 1.00 94.81 107 ILE A N 1
ATOM 778 C CA . ILE A 1 107 ? 3.948 -2.995 -12.839 1.00 94.81 107 ILE A CA 1
ATOM 779 C C . ILE A 1 107 ? 2.810 -3.906 -12.371 1.00 94.81 107 ILE A C 1
ATOM 781 O O . ILE A 1 107 ? 1.627 -3.630 -12.592 1.00 94.81 107 ILE A O 1
ATOM 785 N N . GLU A 1 108 ? 3.181 -4.994 -11.714 1.00 93.81 108 GLU A N 1
ATOM 786 C CA . GLU A 1 108 ? 2.269 -5.883 -11.010 1.00 93.81 108 GLU A CA 1
ATOM 787 C C . GLU A 1 108 ? 2.404 -5.613 -9.517 1.00 93.81 108 GLU A C 1
ATOM 789 O O . GLU A 1 108 ? 3.511 -5.596 -8.981 1.00 93.81 108 GLU A O 1
ATOM 794 N N . LEU A 1 109 ? 1.283 -5.396 -8.842 1.00 92.81 109 LEU A N 1
ATOM 795 C CA . LEU A 1 109 ? 1.241 -5.173 -7.405 1.00 92.81 109 LEU A CA 1
ATOM 796 C C . LEU A 1 109 ? 0.464 -6.279 -6.733 1.00 92.81 109 LEU A C 1
ATOM 798 O O . LEU A 1 109 ? -0.597 -6.665 -7.212 1.00 92.81 109 LEU A O 1
ATOM 802 N N . ALA A 1 110 ? 0.961 -6.733 -5.595 1.00 92.75 110 ALA A N 1
ATOM 803 C CA . ALA A 1 110 ? 0.209 -7.557 -4.677 1.00 92.75 110 ALA A CA 1
ATOM 804 C C . ALA A 1 110 ? 0.003 -6.818 -3.359 1.00 92.75 110 ALA A C 1
ATOM 806 O O . ALA A 1 110 ? 0.959 -6.281 -2.800 1.00 92.75 110 ALA A O 1
ATOM 807 N N . LEU A 1 111 ? -1.232 -6.833 -2.857 1.00 91.81 111 LEU A N 1
ATOM 808 C CA . LEU A 1 111 ? -1.547 -6.474 -1.477 1.00 91.81 111 LEU A CA 1
ATOM 809 C C . LEU A 1 111 ? -2.225 -7.650 -0.786 1.00 91.81 111 LEU A C 1
ATOM 811 O O . LEU A 1 111 ? -3.178 -8.228 -1.307 1.00 91.81 111 LEU A O 1
ATOM 815 N N . TRP A 1 112 ? -1.736 -8.007 0.392 1.00 92.19 112 TRP A N 1
ATOM 816 C CA . TRP A 1 112 ? -2.319 -9.067 1.203 1.00 92.19 112 TRP A CA 1
ATOM 817 C C . TRP A 1 112 ? -2.088 -8.784 2.678 1.00 92.19 112 TRP A C 1
ATOM 819 O O . TRP A 1 112 ? -1.283 -7.935 3.044 1.00 92.19 112 TRP A O 1
ATOM 829 N N . LEU A 1 113 ? -2.825 -9.489 3.520 1.00 91.19 113 LEU A N 1
ATOM 830 C CA . LEU A 1 113 ? -2.663 -9.408 4.961 1.00 91.19 113 LEU A CA 1
ATOM 831 C C . LEU A 1 113 ? -1.865 -10.603 5.447 1.00 91.19 113 LEU A C 1
ATOM 833 O O . LEU A 1 113 ? -2.026 -11.708 4.924 1.00 91.19 113 LEU A O 1
ATOM 837 N N . ASP A 1 114 ? -1.051 -10.360 6.459 1.00 89.12 114 ASP A N 1
ATOM 838 C CA . ASP A 1 114 ? -0.307 -11.384 7.172 1.00 89.12 114 ASP A CA 1
ATOM 839 C C . ASP A 1 114 ? -0.666 -11.316 8.661 1.00 89.12 114 ASP A C 1
ATOM 841 O O . ASP A 1 114 ? -0.883 -10.229 9.206 1.00 89.12 114 ASP A O 1
ATOM 845 N N . ASP A 1 115 ? -0.789 -12.476 9.303 1.00 80.06 115 ASP A N 1
ATOM 846 C CA . ASP A 1 115 ? -1.053 -12.585 10.741 1.00 80.06 115 ASP A CA 1
ATOM 847 C C . ASP A 1 115 ? 0.241 -12.522 11.572 1.00 80.06 115 ASP A C 1
ATOM 849 O O . ASP A 1 115 ? 0.197 -12.399 12.800 1.00 80.06 115 ASP A O 1
ATOM 853 N N . GLY A 1 116 ? 1.399 -12.567 10.906 1.00 77.19 116 GLY A N 1
ATOM 854 C CA . GLY A 1 116 ? 2.713 -12.414 11.511 1.00 77.19 116 GLY A CA 1
ATOM 855 C C . GLY A 1 116 ? 3.203 -10.966 11.629 1.00 77.19 116 GLY A C 1
ATOM 856 O O . GLY A 1 116 ? 2.662 -10.017 11.067 1.00 77.19 116 GLY A O 1
ATOM 857 N N . SER A 1 117 ? 4.332 -10.799 12.323 1.00 78.81 117 SER A N 1
ATOM 858 C CA . SER A 1 117 ? 5.091 -9.536 12.360 1.00 78.81 117 SER A CA 1
ATOM 859 C C . SER A 1 117 ? 5.912 -9.280 11.084 1.00 78.81 117 SER A C 1
ATOM 861 O O . SER A 1 117 ? 6.547 -8.231 10.934 1.00 78.81 117 SER A O 1
ATOM 863 N N . THR A 1 118 ? 5.926 -10.247 10.165 1.00 84.25 118 THR A N 1
ATOM 864 C CA . THR A 1 118 ? 6.685 -10.222 8.914 1.00 84.25 118 THR A CA 1
ATOM 865 C C . THR A 1 118 ? 5.821 -10.722 7.774 1.00 84.25 118 THR A C 1
ATOM 867 O O . THR A 1 118 ? 5.172 -11.751 7.918 1.00 84.25 118 THR A O 1
ATOM 870 N N . CYS A 1 119 ? 5.895 -10.048 6.631 1.00 90.00 119 CYS A N 1
ATOM 871 C CA . CYS A 1 119 ? 5.236 -10.490 5.413 1.00 90.00 119 CYS A CA 1
ATOM 872 C C . CYS A 1 119 ? 5.834 -11.799 4.894 1.00 90.00 119 CYS A C 1
ATOM 874 O O . CYS A 1 119 ? 7.058 -11.938 4.803 1.00 90.00 119 CYS A O 1
ATOM 876 N N . ALA A 1 120 ? 4.975 -12.733 4.492 1.00 89.94 120 ALA A N 1
ATOM 877 C CA . ALA A 1 120 ? 5.363 -13.890 3.707 1.00 89.94 120 ALA A CA 1
ATOM 878 C C . ALA A 1 120 ? 6.162 -13.456 2.467 1.00 89.94 120 ALA A C 1
ATOM 880 O O . ALA A 1 120 ? 5.871 -12.446 1.830 1.00 89.94 120 ALA A O 1
ATOM 881 N N . SER A 1 121 ? 7.161 -14.248 2.078 1.00 88.19 121 SER A N 1
ATOM 882 C CA . SER A 1 121 ? 8.021 -13.923 0.932 1.00 88.19 121 SER A CA 1
ATOM 883 C C . SER A 1 121 ? 7.302 -13.981 -0.419 1.00 88.19 121 SER A C 1
ATOM 885 O O . SER A 1 121 ? 7.863 -13.549 -1.428 1.00 88.19 121 SER A O 1
ATOM 887 N N . GLN A 1 122 ? 6.093 -14.545 -0.468 1.00 90.81 122 GLN A N 1
ATOM 888 C CA . GLN A 1 122 ? 5.275 -14.658 -1.669 1.00 90.81 122 GLN A CA 1
ATOM 889 C C . GLN A 1 122 ? 3.817 -14.303 -1.354 1.00 90.81 122 GLN A C 1
ATOM 891 O O . GLN A 1 122 ? 3.247 -14.873 -0.421 1.00 90.81 122 GLN A O 1
ATOM 896 N N . PRO A 1 123 ? 3.190 -13.420 -2.148 1.00 92.81 123 PRO A N 1
ATOM 897 C CA . PRO A 1 123 ? 1.774 -13.122 -2.007 1.00 92.81 123 PRO A CA 1
ATOM 898 C C . PRO A 1 123 ? 0.898 -14.302 -2.454 1.00 92.81 123 PRO A C 1
ATOM 900 O O . PRO A 1 123 ? 1.294 -15.081 -3.331 1.00 92.81 123 PRO A O 1
ATOM 903 N N . PRO A 1 124 ? -0.337 -14.410 -1.935 1.00 91.00 124 PRO A N 1
ATOM 904 C CA . PRO A 1 124 ? -1.315 -15.343 -2.474 1.00 91.00 124 PRO A CA 1
ATOM 905 C C . PRO A 1 124 ? -1.634 -14.987 -3.932 1.00 91.00 124 PRO A C 1
ATOM 907 O O . PRO A 1 124 ? -1.667 -13.819 -4.315 1.00 91.00 124 PRO A O 1
ATOM 910 N N . ALA A 1 125 ? -1.918 -15.994 -4.762 1.00 89.00 125 ALA A N 1
ATOM 911 C CA . ALA A 1 125 ? -2.145 -15.798 -6.199 1.00 89.00 125 ALA A CA 1
ATOM 912 C C . ALA A 1 125 ? -3.283 -14.804 -6.522 1.00 89.00 125 ALA A C 1
ATOM 914 O O . ALA A 1 125 ? -3.282 -14.193 -7.585 1.00 89.00 125 ALA A O 1
ATOM 915 N N . THR A 1 126 ? -4.232 -14.621 -5.603 1.00 85.44 126 THR A N 1
ATOM 916 C CA . THR A 1 126 ? -5.378 -13.709 -5.734 1.00 85.44 126 THR A CA 1
ATOM 917 C C . THR A 1 126 ? -5.075 -12.255 -5.371 1.00 85.44 126 THR A C 1
ATOM 919 O O . THR A 1 126 ? -5.952 -11.415 -5.531 1.00 85.44 126 THR A O 1
ATOM 922 N N . ALA A 1 127 ? -3.885 -11.951 -4.844 1.00 86.50 127 ALA A N 1
ATOM 923 C CA . ALA A 1 127 ? -3.525 -10.600 -4.409 1.00 86.50 127 ALA A CA 1
ATOM 924 C C . ALA A 1 127 ? -3.005 -9.706 -5.543 1.00 86.50 127 ALA A C 1
ATOM 926 O O . ALA A 1 127 ? -2.898 -8.501 -5.343 1.00 86.50 127 ALA A O 1
ATOM 927 N N . TRP A 1 128 ? -2.662 -10.276 -6.703 1.00 87.69 128 TRP A N 1
ATOM 928 C CA . TRP A 1 128 ? -2.036 -9.547 -7.806 1.00 87.69 128 TRP A CA 1
ATOM 929 C C . TRP A 1 128 ? -3.031 -8.708 -8.615 1.00 87.69 128 TRP A C 1
ATOM 931 O O . TRP A 1 128 ? -4.082 -9.197 -9.029 1.00 87.69 128 TRP A O 1
ATOM 941 N N . PHE A 1 129 ? -2.658 -7.466 -8.913 1.00 86.25 129 PHE A N 1
ATOM 942 C CA . PHE A 1 129 ? -3.389 -6.546 -9.782 1.00 86.25 129 PHE A CA 1
ATOM 943 C C . PHE A 1 129 ? -2.444 -5.538 -10.461 1.00 86.25 129 PHE A C 1
ATOM 945 O O . PHE A 1 129 ? -1.281 -5.392 -10.086 1.00 86.25 129 PHE A O 1
ATOM 952 N N . HIS A 1 130 ? -2.956 -4.808 -11.454 1.00 83.94 130 HIS A N 1
ATOM 953 C CA . HIS A 1 130 ? -2.256 -3.684 -12.085 1.00 83.94 130 HIS A CA 1
ATOM 954 C C . HIS A 1 130 ? -2.861 -2.352 -11.615 1.00 83.94 130 HIS A C 1
ATOM 956 O O . HIS A 1 130 ? -4.083 -2.202 -11.667 1.00 83.94 130 HIS A O 1
ATOM 962 N N . PRO A 1 131 ? -2.060 -1.353 -11.198 1.00 77.00 131 PRO A N 1
ATOM 963 C CA . PRO A 1 131 ? -2.565 -0.084 -10.658 1.00 77.00 131 PRO A CA 1
ATOM 964 C C . PRO A 1 131 ? -3.013 0.925 -11.732 1.00 77.00 131 PRO A C 1
ATOM 966 O O . PRO A 1 131 ? -2.963 2.140 -11.508 1.00 77.00 131 PRO A O 1
ATOM 969 N N . THR A 1 132 ? -3.409 0.463 -12.920 1.00 76.88 132 THR A N 1
ATOM 970 C CA . THR A 1 132 ? -3.784 1.341 -14.032 1.00 76.88 132 THR A CA 1
ATOM 971 C C . THR A 1 132 ? -5.183 1.911 -13.853 1.00 76.88 132 THR A C 1
ATOM 973 O O . THR A 1 132 ? -6.155 1.195 -14.060 1.00 76.88 132 THR A O 1
ATOM 976 N N . GLY A 1 133 ? -5.278 3.217 -13.586 1.00 59.75 133 GLY A N 1
ATOM 977 C CA . GLY A 1 133 ? -6.525 3.979 -13.696 1.00 59.75 133 GLY A CA 1
ATOM 978 C C . GLY A 1 133 ? -7.568 3.658 -12.619 1.00 59.75 133 GLY A C 1
ATOM 979 O O . GLY A 1 133 ? -8.236 2.641 -12.679 1.00 59.75 133 GLY A O 1
ATOM 980 N N . GLN A 1 134 ? -7.755 4.614 -11.704 1.00 57.81 134 GLN A N 1
ATOM 981 C CA . GLN A 1 134 ? -8.670 4.598 -10.554 1.00 57.81 134 GLN A CA 1
ATOM 982 C C . GLN A 1 134 ? -8.546 3.413 -9.576 1.00 57.81 134 GLN A C 1
ATOM 984 O O . GLN A 1 134 ? -8.215 2.285 -9.907 1.00 57.81 134 GLN A O 1
ATOM 989 N N . THR A 1 135 ? -8.793 3.764 -8.317 1.00 62.84 135 THR A N 1
ATOM 990 C CA . THR A 1 135 ? -8.877 2.962 -7.096 1.00 62.84 135 THR A CA 1
ATOM 991 C C . THR A 1 135 ? -9.163 1.473 -7.325 1.00 62.84 135 THR A C 1
ATOM 993 O O . THR A 1 135 ? -10.307 1.074 -7.537 1.00 62.84 135 THR A O 1
ATOM 996 N N . VAL A 1 136 ? -8.131 0.635 -7.216 1.00 65.00 136 VAL A N 1
ATOM 997 C CA . VAL A 1 136 ? -8.284 -0.820 -7.145 1.00 65.00 136 VAL A CA 1
ATOM 998 C C . VAL A 1 136 ? -8.587 -1.181 -5.695 1.00 65.00 136 VAL A C 1
ATOM 1000 O O . VAL A 1 136 ? -7.850 -0.800 -4.783 1.00 65.00 136 VAL A O 1
ATOM 1003 N N . VAL A 1 137 ? -9.688 -1.897 -5.460 1.00 66.62 137 VAL A N 1
ATOM 1004 C CA . VAL A 1 137 ? -9.996 -2.443 -4.133 1.00 66.62 137 VAL A CA 1
ATOM 1005 C C . VAL A 1 137 ? -9.025 -3.590 -3.876 1.00 66.62 137 VAL A C 1
ATOM 1007 O O . VAL A 1 137 ? -9.128 -4.649 -4.488 1.00 66.62 137 VAL A O 1
ATOM 1010 N N . ALA A 1 138 ? -8.043 -3.338 -3.016 1.00 61.03 138 ALA A N 1
ATOM 1011 C CA . ALA A 1 138 ? -6.855 -4.172 -2.877 1.00 61.03 138 ALA A CA 1
ATOM 1012 C C . ALA A 1 138 ? -7.088 -5.412 -1.993 1.00 61.03 138 ALA A C 1
ATOM 1014 O O . ALA A 1 138 ? -6.345 -6.382 -2.091 1.00 61.03 138 ALA A O 1
ATOM 1015 N N . LEU A 1 139 ? -8.136 -5.412 -1.158 1.00 71.50 139 LEU A N 1
ATOM 1016 C CA . LEU A 1 139 ? -8.508 -6.538 -0.295 1.00 71.50 139 LEU A CA 1
ATOM 1017 C C . LEU A 1 139 ? -9.984 -6.905 -0.492 1.00 71.50 139 LEU A C 1
ATOM 1019 O O . LEU A 1 139 ? -10.851 -6.126 -0.109 1.00 71.50 139 LEU A O 1
ATOM 1023 N N . SER A 1 140 ? -10.233 -8.063 -1.121 1.00 65.06 140 SER A N 1
ATOM 1024 C CA . SER A 1 140 ? -11.482 -8.858 -1.266 1.00 65.06 140 SER A CA 1
ATOM 1025 C C . SER A 1 140 ? -12.858 -8.172 -1.402 1.00 65.06 140 SER A C 1
ATOM 1027 O O . SER A 1 140 ? -13.873 -8.863 -1.379 1.00 65.06 140 SER A O 1
ATOM 1029 N N . GLY A 1 141 ? -12.954 -6.850 -1.548 1.00 68.94 141 GLY A N 1
ATOM 1030 C CA . GLY A 1 141 ? -14.220 -6.112 -1.615 1.00 68.94 141 GLY A CA 1
ATOM 1031 C C . GLY A 1 141 ? -15.004 -6.036 -0.300 1.00 68.94 141 GLY A C 1
ATOM 1032 O O . GLY A 1 141 ? -15.994 -5.314 -0.229 1.00 68.94 141 GLY A O 1
ATOM 1033 N N . THR A 1 142 ? -14.585 -6.754 0.741 1.00 82.06 142 THR A N 1
ATOM 1034 C CA . THR A 1 142 ? -15.302 -6.856 2.015 1.00 82.06 142 THR A CA 1
ATOM 1035 C C . THR A 1 142 ? -14.544 -6.110 3.110 1.00 82.06 142 THR A C 1
ATOM 1037 O O . THR A 1 142 ? -13.418 -6.512 3.417 1.00 82.06 142 THR A O 1
ATOM 1040 N N . PRO A 1 143 ? -15.141 -5.076 3.737 1.00 88.81 143 PRO A N 1
ATOM 1041 C CA . PRO A 1 143 ? -14.551 -4.428 4.901 1.00 88.81 143 PRO A CA 1
ATOM 1042 C C . PRO A 1 143 ? -14.229 -5.449 5.994 1.00 88.81 143 PRO A C 1
ATOM 1044 O O . PRO A 1 143 ? -15.048 -6.329 6.279 1.00 88.81 143 PRO A O 1
ATOM 1047 N N . ARG A 1 144 ? -13.046 -5.333 6.595 1.00 91.50 144 ARG A N 1
ATOM 1048 C CA . ARG A 1 144 ? -12.541 -6.237 7.632 1.00 91.50 144 ARG A CA 1
ATOM 1049 C C . ARG A 1 144 ? -12.701 -5.613 9.005 1.00 91.50 144 ARG A C 1
ATOM 1051 O O . ARG A 1 144 ? -12.434 -4.428 9.169 1.00 91.50 144 ARG A O 1
ATOM 1058 N N . ALA A 1 145 ? -13.124 -6.417 9.973 1.00 93.69 145 ALA A N 1
ATOM 1059 C CA . ALA A 1 145 ? -13.236 -5.981 11.355 1.00 93.69 145 ALA A CA 1
ATOM 1060 C C . ALA A 1 145 ? -11.854 -5.939 12.028 1.00 93.69 145 ALA A C 1
ATOM 1062 O O . ALA A 1 145 ? -11.073 -6.876 11.882 1.00 93.69 145 ALA A O 1
ATOM 1063 N N . LEU A 1 146 ? -11.586 -4.886 12.798 1.00 93.31 146 LEU A N 1
ATOM 1064 C CA . LEU A 1 146 ? -10.383 -4.696 13.600 1.00 93.31 146 LEU A CA 1
ATOM 1065 C C . LEU A 1 146 ? -10.793 -4.275 15.016 1.00 93.31 146 LEU A C 1
ATOM 1067 O O . LEU A 1 146 ? -11.340 -3.187 15.230 1.00 93.31 146 LEU A O 1
ATOM 1071 N N . ALA A 1 147 ? -10.575 -5.160 15.988 1.00 94.50 147 ALA A N 1
ATOM 1072 C CA . ALA A 1 147 ? -10.973 -4.924 17.374 1.00 94.50 147 ALA A CA 1
ATOM 1073 C C . ALA A 1 147 ? -10.112 -3.829 18.047 1.00 94.50 147 ALA A C 1
ATOM 1075 O O . ALA A 1 147 ? -8.988 -3.581 17.607 1.00 94.50 147 ALA A O 1
ATOM 1076 N N . PRO A 1 148 ? -10.608 -3.187 19.124 1.00 94.00 148 PRO A N 1
ATOM 1077 C CA . PRO A 1 148 ? -9.837 -2.213 19.897 1.00 94.00 148 PRO A CA 1
ATOM 1078 C C . PRO A 1 148 ? -8.477 -2.756 20.348 1.00 94.00 148 PRO A C 1
ATOM 1080 O O . PRO A 1 148 ? -8.389 -3.865 20.882 1.00 94.00 148 PRO A O 1
ATOM 1083 N N . GLY A 1 149 ? -7.421 -1.969 20.155 1.00 92.12 149 GLY A N 1
ATOM 1084 C CA . GLY A 1 149 ? -6.052 -2.311 20.544 1.00 92.12 149 GLY A CA 1
ATOM 1085 C C . GLY A 1 149 ? -5.403 -3.425 19.719 1.00 92.12 149 GLY A C 1
ATOM 1086 O O . GLY A 1 149 ? -4.345 -3.911 20.114 1.00 92.12 149 GLY A O 1
ATOM 1087 N N . GLN A 1 150 ? -6.024 -3.864 18.620 1.00 93.81 150 GLN A N 1
ATOM 1088 C CA . GLN A 1 150 ? -5.423 -4.821 17.690 1.00 93.81 150 GLN A CA 1
ATOM 1089 C C . GLN A 1 150 ? -4.709 -4.111 16.537 1.00 93.81 150 GLN A C 1
ATOM 1091 O O . GLN A 1 150 ? -5.098 -3.013 16.125 1.00 93.81 150 GLN A O 1
ATOM 1096 N N . SER A 1 151 ? -3.698 -4.797 16.005 1.00 92.50 151 SER A N 1
ATOM 1097 C CA . SER A 1 151 ? -2.993 -4.439 14.777 1.00 92.50 151 SER A CA 1
ATOM 1098 C C . SER A 1 151 ? -3.079 -5.577 13.763 1.00 92.50 151 SER A C 1
ATOM 1100 O O . SER A 1 151 ? -3.116 -6.747 14.140 1.00 92.50 151 SER A O 1
ATOM 1102 N N . GLU A 1 152 ? -3.035 -5.235 12.481 1.00 92.56 152 GLU A N 1
ATOM 1103 C CA . GLU A 1 152 ? -2.848 -6.176 11.376 1.00 92.56 152 GLU A CA 1
ATOM 1104 C C . GLU A 1 152 ? -1.748 -5.676 10.436 1.00 92.56 152 GLU A C 1
ATOM 1106 O O . GLU A 1 152 ? -1.586 -4.471 10.249 1.00 92.56 152 GLU A O 1
ATOM 1111 N N . MET A 1 153 ? -0.992 -6.591 9.826 1.00 93.06 153 MET A N 1
ATOM 1112 C CA . MET A 1 153 ? 0.071 -6.236 8.888 1.00 93.06 153 MET A CA 1
ATOM 1113 C C . MET A 1 153 ? -0.445 -6.305 7.450 1.00 93.06 153 MET A C 1
ATOM 1115 O O . MET A 1 153 ? -0.788 -7.376 6.949 1.00 93.06 153 MET A O 1
ATOM 1119 N N . LEU A 1 154 ? -0.469 -5.163 6.766 1.00 92.94 154 LEU A N 1
ATOM 1120 C CA . LEU A 1 154 ? -0.710 -5.068 5.332 1.00 92.94 154 LEU A CA 1
ATOM 1121 C C . LEU A 1 154 ? 0.620 -5.159 4.584 1.00 92.94 154 LEU A C 1
ATOM 1123 O O . LEU A 1 154 ? 1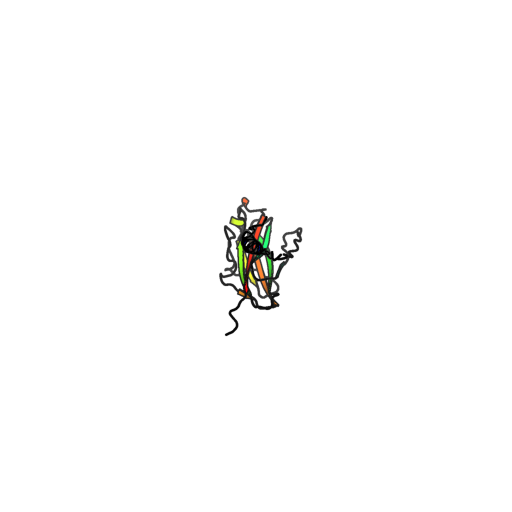.483 -4.287 4.683 1.00 92.94 154 LEU A O 1
ATOM 1127 N N . CYS A 1 155 ? 0.761 -6.211 3.798 1.00 94.12 155 CYS A N 1
ATOM 1128 C CA . CYS A 1 155 ? 1.934 -6.504 3.000 1.00 94.12 155 CYS A CA 1
ATOM 1129 C C . CYS A 1 155 ? 1.749 -6.050 1.558 1.00 94.12 155 CYS A C 1
ATOM 1131 O O . CYS A 1 155 ? 0.658 -6.153 0.992 1.00 94.12 155 CYS A O 1
ATOM 1133 N N . MET A 1 156 ? 2.831 -5.543 0.974 1.00 93.56 156 MET A N 1
ATOM 1134 C CA . MET A 1 156 ? 2.868 -4.993 -0.373 1.00 93.56 156 MET A CA 1
ATOM 1135 C C . MET A 1 156 ? 4.072 -5.544 -1.121 1.00 93.56 156 MET A C 1
ATOM 1137 O O . MET A 1 156 ? 5.178 -5.603 -0.584 1.00 93.56 156 MET A O 1
ATOM 1141 N N . LEU A 1 157 ? 3.865 -5.912 -2.380 1.00 93.94 157 LEU A N 1
ATOM 1142 C CA . LEU A 1 157 ? 4.942 -6.312 -3.276 1.00 93.94 157 LEU A CA 1
ATOM 1143 C C . LEU A 1 157 ? 4.689 -5.736 -4.664 1.00 93.94 157 LEU A C 1
ATOM 1145 O O . LEU A 1 157 ? 3.695 -6.070 -5.305 1.00 93.94 157 LEU A O 1
ATOM 1149 N N . GLY A 1 158 ? 5.600 -4.892 -5.130 1.00 94.06 158 GLY A N 1
ATOM 1150 C CA . GLY A 1 158 ? 5.712 -4.489 -6.522 1.00 94.06 158 GLY A CA 1
ATOM 1151 C C . GLY A 1 158 ? 6.664 -5.405 -7.271 1.00 94.06 158 GLY A C 1
ATOM 1152 O O . GLY A 1 158 ? 7.759 -5.701 -6.800 1.00 94.06 158 GLY A O 1
ATOM 1153 N N . ARG A 1 159 ? 6.252 -5.844 -8.457 1.00 95.81 159 ARG A N 1
ATOM 1154 C CA . ARG A 1 159 ? 7.074 -6.598 -9.399 1.00 95.81 159 ARG A CA 1
ATOM 1155 C C . ARG A 1 159 ? 7.061 -5.894 -10.742 1.00 95.81 159 ARG A C 1
ATOM 1157 O O . ARG A 1 159 ? 5.991 -5.637 -11.294 1.00 95.81 159 ARG A O 1
ATOM 1164 N N . LEU A 1 160 ? 8.244 -5.641 -11.296 1.00 96.12 160 LEU A N 1
ATOM 1165 C CA . LEU A 1 160 ? 8.373 -5.235 -12.691 1.00 96.12 160 LEU A CA 1
ATOM 1166 C C . LEU A 1 160 ? 8.641 -6.492 -13.534 1.00 96.12 160 LEU A C 1
ATOM 1168 O O . LEU A 1 160 ? 9.707 -7.089 -13.392 1.00 96.12 160 LEU A O 1
ATOM 1172 N N . PRO A 1 161 ? 7.709 -6.949 -14.393 1.00 96.12 161 PRO A N 1
ATOM 1173 C CA . PRO A 1 161 ? 7.896 -8.192 -15.141 1.00 96.12 161 PRO A CA 1
ATOM 1174 C C . PRO A 1 161 ? 9.143 -8.166 -16.033 1.00 96.12 161 PRO A C 1
ATOM 1176 O O . PRO A 1 161 ? 9.511 -7.123 -16.570 1.00 96.12 161 PRO A O 1
ATOM 1179 N N . LEU A 1 162 ? 9.752 -9.331 -16.286 1.00 97.00 162 LEU A N 1
ATOM 1180 C CA . LEU A 1 162 ? 10.890 -9.457 -17.217 1.00 97.00 162 LEU A CA 1
ATOM 1181 C C . LEU A 1 162 ? 10.553 -8.997 -18.649 1.00 97.00 162 LEU A C 1
ATOM 1183 O O . LEU A 1 162 ? 11.442 -8.632 -19.411 1.00 97.00 162 LEU A O 1
ATOM 1187 N N . SER A 1 163 ? 9.270 -9.007 -19.016 1.00 96.62 163 SER A N 1
ATOM 1188 C CA . SER A 1 163 ? 8.761 -8.516 -20.299 1.00 96.62 163 SER A CA 1
ATOM 1189 C C . SER A 1 163 ? 8.524 -7.001 -20.336 1.00 96.62 163 SER A C 1
ATOM 1191 O O . SER A 1 163 ? 8.036 -6.497 -21.349 1.00 96.62 163 SER A O 1
ATOM 1193 N N . ALA A 1 164 ? 8.800 -6.270 -19.251 1.00 96.94 164 ALA A N 1
ATOM 1194 C CA . ALA A 1 164 ? 8.543 -4.839 -19.181 1.00 96.94 164 ALA A CA 1
ATOM 1195 C C . ALA A 1 164 ? 9.404 -4.062 -20.199 1.00 96.94 164 ALA A C 1
ATOM 1197 O O . ALA A 1 164 ? 10.616 -4.287 -20.297 1.00 96.94 164 ALA A O 1
ATOM 1198 N N . PRO A 1 165 ? 8.811 -3.116 -20.949 1.00 96.88 165 PRO A N 1
ATOM 1199 C CA . PRO A 1 165 ? 9.549 -2.315 -21.914 1.00 96.88 165 PRO A CA 1
ATOM 1200 C C . PRO A 1 165 ? 10.534 -1.379 -21.206 1.00 96.88 165 PRO A C 1
ATOM 1202 O O . PRO A 1 165 ? 10.287 -0.909 -20.094 1.00 96.88 165 PRO A O 1
ATOM 1205 N N . SER A 1 166 ? 11.618 -1.013 -21.892 1.00 96.88 166 SER A N 1
ATOM 1206 C CA . SER A 1 166 ? 12.608 -0.056 -21.374 1.00 96.88 166 SER A CA 1
ATOM 1207 C C . SER A 1 166 ? 12.016 1.319 -21.047 1.00 96.88 166 SER A C 1
ATOM 1209 O O . SER A 1 166 ? 12.573 2.046 -20.233 1.00 96.88 166 SER A O 1
ATOM 1211 N N . SER A 1 167 ? 10.857 1.675 -21.613 1.00 96.06 167 SER A N 1
ATOM 1212 C CA . SER A 1 167 ? 10.135 2.910 -21.279 1.00 96.06 167 SER A CA 1
ATOM 1213 C C . SER A 1 167 ? 9.642 2.973 -19.828 1.00 96.06 167 SER A C 1
ATOM 1215 O O . SER A 1 167 ? 9.395 4.075 -19.332 1.00 96.06 167 SER A O 1
ATOM 1217 N N . ALA A 1 168 ? 9.472 1.821 -19.170 1.00 95.56 168 ALA A N 1
ATOM 1218 C CA . ALA A 1 168 ? 9.035 1.706 -17.779 1.00 95.56 168 ALA A CA 1
ATOM 1219 C C . ALA A 1 168 ? 10.196 1.576 -16.775 1.00 95.56 168 ALA A C 1
ATOM 1221 O O . ALA A 1 168 ? 9.983 1.802 -15.590 1.00 95.56 168 ALA A O 1
ATOM 1222 N N . GLN A 1 169 ? 11.401 1.231 -17.235 1.00 96.06 169 GLN A N 1
ATOM 1223 C CA . GLN A 1 169 ? 12.568 1.016 -16.373 1.00 96.06 169 GLN A CA 1
ATOM 1224 C C . GLN A 1 169 ? 13.160 2.345 -15.888 1.00 96.06 169 GLN A C 1
ATOM 1226 O O . GLN A 1 169 ? 13.127 3.339 -16.619 1.00 96.06 169 GLN A O 1
ATOM 1231 N N . GLY A 1 170 ? 13.713 2.364 -14.670 1.00 94.00 170 GLY A N 1
ATOM 1232 C CA . GLY A 1 170 ? 14.316 3.573 -14.089 1.00 94.00 170 GLY A CA 1
ATOM 1233 C C . GLY A 1 170 ? 13.305 4.705 -13.858 1.00 94.00 170 GLY A C 1
ATOM 1234 O O . GLY A 1 170 ? 13.646 5.884 -13.945 1.00 94.00 170 GLY A O 1
ATOM 1235 N N . ARG A 1 171 ? 12.021 4.361 -13.706 1.00 95.31 171 ARG A N 1
ATOM 1236 C CA . ARG A 1 171 ? 10.933 5.309 -13.455 1.00 95.31 171 ARG A CA 1
ATOM 1237 C C . ARG A 1 171 ? 10.489 5.218 -12.005 1.00 95.31 171 ARG A C 1
ATOM 1239 O O . ARG A 1 171 ? 10.685 4.202 -11.349 1.00 95.31 171 ARG A O 1
ATOM 1246 N N . GLU A 1 172 ? 9.835 6.281 -11.564 1.00 93.56 172 GLU A N 1
ATOM 1247 C CA . GLU A 1 172 ? 9.173 6.355 -10.272 1.00 93.56 172 GLU A CA 1
ATOM 1248 C C . GLU A 1 172 ? 7.659 6.195 -10.441 1.00 93.56 172 GLU A C 1
ATOM 1250 O O . GLU A 1 172 ? 7.059 6.698 -11.400 1.00 93.56 172 GLU A O 1
ATOM 1255 N N . LEU A 1 173 ? 7.047 5.495 -9.494 1.00 92.44 173 LEU A N 1
ATOM 1256 C CA . LEU A 1 173 ? 5.611 5.362 -9.345 1.00 92.44 173 LEU A CA 1
ATOM 1257 C C . LEU A 1 173 ? 5.243 5.452 -7.864 1.00 92.44 173 LEU A C 1
ATOM 1259 O O . LEU A 1 173 ? 5.533 4.540 -7.097 1.00 92.44 173 LEU A O 1
ATOM 1263 N N . ALA A 1 174 ? 4.529 6.511 -7.492 1.00 92.12 174 ALA A N 1
ATOM 1264 C CA . ALA A 1 174 ? 3.914 6.629 -6.176 1.00 92.12 174 ALA A CA 1
ATOM 1265 C C . ALA A 1 174 ? 2.530 5.963 -6.171 1.00 92.12 174 ALA A C 1
ATOM 1267 O O . ALA A 1 174 ? 1.637 6.334 -6.949 1.00 92.12 174 ALA A O 1
ATOM 1268 N N . LEU A 1 175 ? 2.345 4.979 -5.293 1.00 90.56 175 LEU A N 1
ATOM 1269 C CA . LEU A 1 175 ? 1.070 4.305 -5.070 1.00 90.56 175 LEU A CA 1
ATOM 1270 C C . LEU A 1 175 ? 0.415 4.851 -3.810 1.00 90.56 175 LEU A C 1
ATOM 1272 O O . LEU A 1 175 ? 0.945 4.722 -2.713 1.00 90.56 175 LEU A O 1
ATOM 1276 N N . ASN A 1 176 ? -0.767 5.434 -3.971 1.00 91.06 176 ASN A N 1
ATOM 1277 C CA . ASN A 1 176 ? -1.579 5.922 -2.869 1.00 91.06 176 ASN A CA 1
ATOM 1278 C C . ASN A 1 176 ? -2.447 4.785 -2.345 1.00 91.06 176 ASN A C 1
ATOM 1280 O O . ASN A 1 176 ? -3.345 4.308 -3.044 1.00 91.06 176 ASN A O 1
ATOM 1284 N N . ILE A 1 177 ? -2.193 4.383 -1.110 1.00 90.50 177 ILE A N 1
ATOM 1285 C CA . ILE A 1 177 ? -2.961 3.380 -0.388 1.00 90.50 177 ILE A CA 1
ATOM 1286 C C . ILE A 1 177 ? -3.910 4.119 0.532 1.00 90.50 177 ILE A C 1
ATOM 1288 O O . ILE A 1 177 ? -3.479 4.866 1.408 1.00 90.50 177 ILE A O 1
ATOM 1292 N N . VAL A 1 178 ? -5.203 3.925 0.314 1.00 90.62 178 VAL A N 1
ATOM 1293 C CA . VAL A 1 178 ? -6.271 4.561 1.073 1.00 90.62 178 VAL A CA 1
ATOM 1294 C C . VAL A 1 178 ? -6.949 3.511 1.935 1.00 90.62 178 VAL A C 1
ATOM 1296 O O . VAL A 1 178 ? -7.541 2.557 1.421 1.00 90.62 178 VAL A O 1
ATOM 1299 N N . ILE A 1 179 ? -6.887 3.723 3.246 1.00 91.31 179 ILE A N 1
ATOM 1300 C CA . ILE A 1 179 ? -7.589 2.931 4.252 1.00 91.31 179 ILE A CA 1
ATOM 1301 C C . ILE A 1 179 ? -8.813 3.723 4.691 1.00 91.31 179 ILE A C 1
ATOM 1303 O O . ILE A 1 179 ? -8.687 4.803 5.267 1.00 91.31 179 ILE A O 1
ATOM 1307 N N . THR A 1 180 ? -9.997 3.202 4.375 1.00 91.62 180 THR A N 1
ATOM 1308 C CA . THR A 1 180 ? -11.281 3.784 4.789 1.00 91.62 180 THR A CA 1
ATOM 1309 C C . THR A 1 180 ? -11.839 2.961 5.930 1.00 91.62 180 THR A C 1
ATOM 1311 O O . THR A 1 180 ? -12.009 1.757 5.759 1.00 91.62 180 THR A O 1
ATOM 1314 N N . ALA A 1 181 ? -12.127 3.594 7.064 1.00 92.69 181 ALA A N 1
ATOM 1315 C CA . ALA A 1 181 ? -12.633 2.922 8.250 1.00 92.69 181 ALA A CA 1
ATOM 1316 C C . ALA A 1 181 ? -13.915 3.558 8.796 1.00 92.69 181 ALA A C 1
ATOM 1318 O O . ALA A 1 181 ? -14.073 4.781 8.813 1.00 92.69 181 ALA A O 1
ATOM 1319 N N . GLU A 1 182 ? -14.803 2.704 9.291 1.00 92.75 182 GLU A N 1
ATOM 1320 C CA . GLU A 1 182 ? -16.059 3.035 9.962 1.00 92.75 182 GLU A CA 1
ATOM 1321 C C . GLU A 1 182 ? -16.185 2.238 11.267 1.00 92.75 182 GLU A C 1
ATOM 1323 O O . GLU A 1 182 ? -15.537 1.207 11.433 1.00 92.75 182 GLU A O 1
ATOM 1328 N N . HIS A 1 183 ? -17.000 2.698 12.218 1.00 91.94 183 HIS A N 1
ATOM 1329 C CA . HIS A 1 183 ? -17.268 1.914 13.427 1.00 91.94 183 HIS A CA 1
ATOM 1330 C C . HIS A 1 183 ? -18.140 0.697 13.107 1.00 91.94 183 HIS A C 1
ATOM 1332 O O . HIS A 1 183 ? -19.156 0.826 12.425 1.00 91.94 183 HIS A O 1
ATOM 1338 N N . ASP A 1 184 ? -17.789 -0.457 13.674 1.00 90.31 184 ASP A N 1
ATOM 1339 C CA . ASP A 1 184 ? -18.639 -1.646 13.633 1.00 90.31 184 ASP A CA 1
ATOM 1340 C C . ASP A 1 184 ? -19.692 -1.569 14.749 1.00 90.31 184 ASP A C 1
ATOM 1342 O O . ASP A 1 184 ? -19.450 -1.955 15.894 1.00 90.31 184 ASP A O 1
ATOM 1346 N N . LEU A 1 185 ? -20.853 -0.984 14.447 1.00 84.12 185 LEU A N 1
ATOM 1347 C CA . LEU A 1 185 ? -21.923 -0.783 15.432 1.00 84.12 185 LEU A CA 1
ATOM 1348 C C . LEU A 1 185 ? -22.867 -1.992 15.565 1.00 84.12 185 LEU A C 1
ATOM 1350 O O . LEU A 1 185 ? -23.795 -1.936 16.369 1.00 84.12 185 LEU A O 1
ATOM 1354 N N . GLU A 1 186 ? -22.653 -3.083 14.821 1.00 74.06 186 GLU A N 1
ATOM 1355 C CA . GLU A 1 186 ? -23.574 -4.234 14.805 1.00 74.06 186 GLU A CA 1
ATOM 1356 C C . GLU A 1 186 ? -23.515 -5.124 16.060 1.00 74.06 186 GLU A C 1
ATOM 1358 O O . GLU A 1 186 ? -24.282 -6.078 16.180 1.00 74.06 186 GLU A O 1
ATOM 1363 N N . VAL A 1 187 ? -22.676 -4.814 17.051 1.00 57.03 187 VAL A N 1
ATOM 1364 C CA . VAL A 1 187 ? -22.544 -5.642 18.259 1.00 57.03 187 VAL A CA 1
ATOM 1365 C C . VAL A 1 187 ? -23.293 -5.027 19.442 1.00 57.03 187 VAL A C 1
ATOM 1367 O O . VAL A 1 187 ? -22.694 -4.409 20.317 1.00 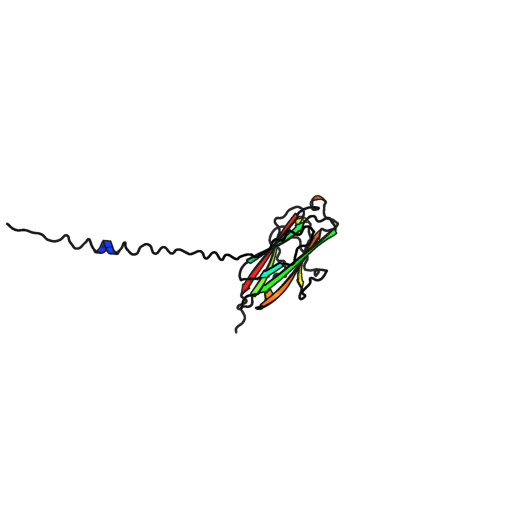57.03 187 VAL A O 1
ATOM 1370 N N . SER A 1 188 ? -24.618 -5.190 19.484 1.00 53.09 188 SER A N 1
ATOM 1371 C CA . SER A 1 188 ? -25.374 -5.355 20.745 1.00 53.09 188 SER A CA 1
ATOM 1372 C C . SER A 1 188 ? -26.865 -5.621 20.492 1.00 53.09 188 SER A C 1
ATOM 1374 O O . SER A 1 188 ? -27.707 -4.735 20.632 1.00 53.09 188 SER A O 1
ATOM 1376 N N . SER A 1 189 ? -27.209 -6.867 20.163 1.00 53.78 189 SER A N 1
ATOM 1377 C CA . SER A 1 189 ? -28.568 -7.401 20.345 1.00 53.78 189 SER A CA 1
ATOM 1378 C C . SER A 1 189 ? -28.516 -8.722 21.088 1.00 53.78 189 SER A C 1
ATOM 1380 O O . SER A 1 189 ? -27.721 -9.575 20.632 1.00 53.78 189 SER A O 1
#

Sequence (189 aa):
MTSRRRKLSSLAIVVAFLMGLGTLTWTWTNVRTTSANFGDRETLDRNHLGAGTLDVAVGANTVSFDVIDMAAGDLQDGRLEVTNSGSLPLRYAVSAGSSGGPLAAVIELALWLDDGSTCASQPPATAWFHPTGQTVVALSGTPRALAPGQSEMLCMLGRLPLSAPSSAQGRELALNIVITAEHDLEVSS